Protein AF-A0A7S0K0D8-F1 (afdb_monomer_lite)

Structure (mmCIF, N/CA/C/O backbone):
data_AF-A0A7S0K0D8-F1
#
_entry.id   AF-A0A7S0K0D8-F1
#
loop_
_atom_site.group_PDB
_atom_site.id
_atom_site.type_symbol
_atom_site.label_atom_id
_atom_site.label_alt_id
_atom_site.labe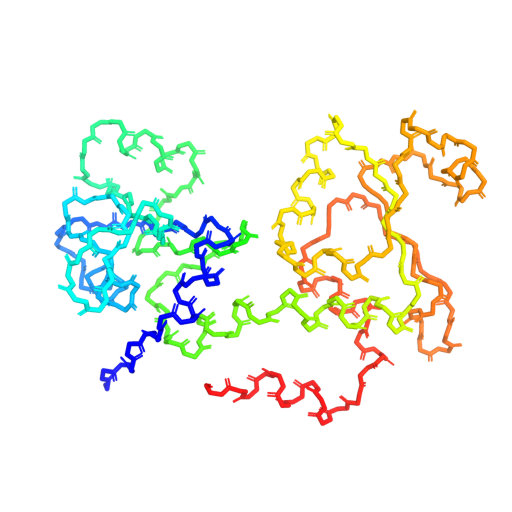l_comp_id
_atom_site.label_asym_id
_atom_site.label_entity_id
_atom_site.label_seq_id
_atom_site.pdbx_PDB_ins_code
_atom_site.Cartn_x
_atom_site.Cartn_y
_atom_site.Cartn_z
_atom_site.occupancy
_atom_site.B_iso_or_equiv
_atom_site.auth_seq_id
_atom_site.auth_comp_id
_atom_site.auth_asym_id
_atom_site.auth_atom_id
_atom_site.pdbx_PDB_model_num
ATOM 1 N N . MET A 1 1 ? 27.275 -9.196 -5.527 1.00 44.16 1 MET A N 1
ATOM 2 C CA . MET A 1 1 ? 26.614 -10.502 -5.320 1.00 44.16 1 MET A CA 1
ATOM 3 C C . MET A 1 1 ? 25.262 -10.407 -5.992 1.00 44.16 1 MET A C 1
ATOM 5 O O . MET A 1 1 ? 24.551 -9.458 -5.692 1.00 44.16 1 MET A O 1
ATOM 9 N N . ALA A 1 2 ? 24.956 -11.276 -6.956 1.00 51.22 2 ALA A N 1
ATOM 10 C CA . ALA A 1 2 ? 23.637 -11.272 -7.583 1.00 51.22 2 ALA A CA 1
ATOM 11 C C . ALA A 1 2 ? 22.610 -11.677 -6.517 1.00 51.22 2 ALA A C 1
ATOM 13 O O . ALA A 1 2 ? 22.754 -12.738 -5.913 1.00 51.22 2 ALA A O 1
ATOM 14 N N . SER A 1 3 ? 21.643 -10.807 -6.223 1.00 60.50 3 SER A N 1
ATOM 15 C CA . SER A 1 3 ? 20.528 -11.167 -5.352 1.00 60.50 3 SER A CA 1
ATOM 16 C C . SER A 1 3 ? 19.747 -12.297 -6.008 1.00 60.50 3 SER A C 1
ATOM 18 O O . SER A 1 3 ? 19.467 -12.231 -7.206 1.00 60.50 3 SER A O 1
ATOM 20 N N . GLU A 1 4 ? 19.407 -13.322 -5.233 1.00 79.56 4 GLU A N 1
ATOM 21 C CA . GLU A 1 4 ? 18.548 -14.408 -5.695 1.00 79.56 4 GLU A CA 1
ATOM 22 C C . GLU A 1 4 ? 17.246 -13.831 -6.282 1.00 79.56 4 GLU A C 1
ATOM 24 O O . GLU A 1 4 ? 16.667 -12.921 -5.679 1.00 79.56 4 GLU A O 1
ATOM 29 N N . PRO A 1 5 ? 16.802 -14.286 -7.465 1.00 82.81 5 PRO A N 1
ATOM 30 C CA . PRO A 1 5 ? 15.558 -13.808 -8.051 1.00 82.81 5 PRO A CA 1
ATOM 31 C C . PRO A 1 5 ? 14.364 -14.162 -7.158 1.00 82.81 5 PRO A C 1
ATOM 33 O O . PRO A 1 5 ? 14.394 -15.143 -6.413 1.00 82.81 5 PRO A O 1
ATOM 36 N N . LEU A 1 6 ? 13.287 -13.384 -7.268 1.00 90.50 6 LEU A N 1
ATOM 37 C CA . LEU A 1 6 ? 12.045 -13.699 -6.567 1.00 90.50 6 LEU A CA 1
ATOM 38 C C . LEU A 1 6 ? 11.450 -15.009 -7.094 1.00 90.50 6 LEU A C 1
ATOM 40 O O . LEU A 1 6 ? 11.552 -15.312 -8.289 1.00 90.50 6 LEU A O 1
ATOM 44 N N . ASN A 1 7 ? 10.833 -15.786 -6.209 1.00 90.69 7 ASN A N 1
ATOM 45 C CA . ASN A 1 7 ? 10.090 -16.989 -6.581 1.00 90.69 7 ASN A CA 1
ATOM 46 C C . ASN A 1 7 ? 8.671 -16.644 -7.076 1.00 90.69 7 ASN A C 1
ATOM 48 O O . ASN A 1 7 ? 8.201 -15.516 -6.935 1.00 90.69 7 ASN A O 1
ATOM 52 N N . ASP A 1 8 ? 7.971 -17.622 -7.655 1.00 89.06 8 ASP A N 1
ATOM 53 C CA . ASP A 1 8 ? 6.661 -17.385 -8.280 1.00 89.06 8 ASP A CA 1
ATOM 54 C C . ASP A 1 8 ? 5.610 -16.894 -7.276 1.00 89.06 8 ASP A C 1
ATOM 56 O O . ASP A 1 8 ? 4.846 -15.987 -7.583 1.00 89.06 8 ASP A O 1
ATOM 60 N N . LYS A 1 9 ? 5.635 -17.397 -6.035 1.00 90.25 9 LYS A N 1
ATOM 61 C CA . LYS A 1 9 ? 4.722 -16.951 -4.974 1.00 90.25 9 LYS A CA 1
ATOM 62 C C . LYS A 1 9 ? 4.961 -15.487 -4.590 1.00 90.25 9 LYS A C 1
ATOM 64 O O . LYS A 1 9 ? 4.019 -14.769 -4.269 1.00 90.25 9 LYS A O 1
ATOM 69 N N . GLU A 1 10 ? 6.214 -15.043 -4.587 1.00 92.69 10 GLU A N 1
ATOM 70 C CA . GLU A 1 10 ? 6.572 -13.644 -4.332 1.00 92.69 10 GLU A CA 1
ATOM 71 C C . GLU A 1 10 ? 6.127 -12.740 -5.487 1.00 92.69 10 GLU A C 1
ATOM 73 O O . GLU A 1 10 ? 5.592 -11.659 -5.241 1.00 92.69 10 GLU A O 1
ATOM 78 N N . LEU A 1 11 ? 6.277 -13.198 -6.733 1.00 91.44 11 LEU A N 1
ATOM 79 C CA . LEU A 1 11 ? 5.805 -12.485 -7.923 1.00 91.44 11 LEU A CA 1
ATOM 80 C C . LEU A 1 11 ? 4.276 -12.385 -7.968 1.00 91.44 11 LEU A C 1
ATOM 82 O O . LEU A 1 11 ? 3.759 -11.304 -8.234 1.00 91.44 11 LEU A O 1
ATOM 86 N N . ASP A 1 12 ? 3.560 -13.456 -7.625 1.00 89.44 12 ASP A N 1
ATOM 87 C CA . ASP A 1 12 ? 2.093 -13.471 -7.503 1.00 89.44 12 ASP A CA 1
ATOM 88 C C . ASP A 1 12 ? 1.596 -12.506 -6.432 1.00 89.44 12 ASP A C 1
ATOM 90 O O . ASP A 1 12 ? 0.532 -11.894 -6.530 1.00 89.44 12 ASP A O 1
ATOM 94 N N . ARG A 1 13 ? 2.394 -12.335 -5.385 1.00 90.94 13 ARG A N 1
ATOM 95 C CA . ARG A 1 13 ? 2.072 -11.409 -4.316 1.00 90.94 13 ARG A CA 1
ATOM 96 C C . ARG A 1 13 ? 2.312 -9.958 -4.729 1.00 90.94 13 ARG A C 1
ATOM 98 O O . ARG A 1 13 ? 1.495 -9.103 -4.407 1.00 90.94 13 ARG A O 1
ATOM 105 N N . LEU A 1 14 ? 3.384 -9.674 -5.468 1.00 91.88 14 LEU A N 1
ATOM 106 C CA . LEU A 1 14 ? 3.607 -8.356 -6.076 1.00 91.88 14 LEU A CA 1
ATOM 107 C C . LEU A 1 14 ? 2.508 -8.001 -7.089 1.00 91.88 14 LEU A C 1
ATOM 109 O O . LEU A 1 14 ? 1.991 -6.885 -7.079 1.00 91.88 14 LEU A O 1
ATOM 113 N N . ALA A 1 15 ? 2.115 -8.971 -7.911 1.00 88.31 15 ALA A N 1
ATOM 114 C CA . ALA A 1 15 ? 0.969 -8.903 -8.810 1.00 88.31 15 ALA A CA 1
ATOM 115 C C . ALA A 1 15 ? -0.315 -8.482 -8.075 1.00 88.31 15 ALA A C 1
ATOM 117 O O . ALA A 1 15 ? -0.940 -7.483 -8.425 1.00 88.31 15 ALA A O 1
ATOM 118 N N . ALA A 1 16 ? -0.644 -9.161 -6.971 1.00 88.00 16 ALA A N 1
ATOM 119 C CA . ALA A 1 16 ? -1.805 -8.829 -6.142 1.00 88.00 16 ALA A CA 1
ATOM 120 C C . ALA A 1 16 ? -1.752 -7.416 -5.525 1.00 88.00 16 ALA A C 1
ATOM 122 O O . ALA A 1 16 ? -2.790 -6.852 -5.177 1.00 88.00 16 ALA A O 1
ATOM 123 N N . PHE A 1 17 ? -0.559 -6.825 -5.393 1.00 88.88 17 PHE A N 1
ATOM 124 C CA . PHE A 1 17 ? -0.378 -5.440 -4.953 1.00 88.88 17 PHE A CA 1
ATOM 125 C C . PHE A 1 17 ? -0.367 -4.416 -6.095 1.00 88.88 17 PHE A C 1
ATOM 127 O O . PHE A 1 17 ? -0.190 -3.225 -5.823 1.00 88.88 17 PHE A O 1
ATOM 134 N N . GLY A 1 18 ? -0.533 -4.851 -7.348 1.00 87.50 18 GLY A N 1
ATOM 135 C CA . GLY A 1 18 ? -0.427 -3.992 -8.525 1.00 87.50 18 GLY A CA 1
ATOM 136 C C . GLY A 1 18 ? 0.957 -3.359 -8.638 1.00 87.50 18 GLY A C 1
ATOM 137 O O . GLY A 1 18 ? 1.065 -2.151 -8.846 1.00 87.50 18 GLY A O 1
ATOM 138 N N . THR A 1 19 ? 2.019 -4.136 -8.399 1.00 91.94 19 THR A N 1
ATOM 139 C CA . THR A 1 19 ? 3.388 -3.613 -8.410 1.00 91.94 19 THR A CA 1
ATOM 140 C C . THR A 1 19 ? 3.774 -3.049 -9.775 1.00 91.94 19 THR A C 1
ATOM 142 O O . THR A 1 19 ? 3.615 -3.710 -10.800 1.00 91.94 19 THR A O 1
ATOM 145 N N . ILE A 1 20 ? 4.365 -1.852 -9.770 1.00 93.94 20 ILE A N 1
ATOM 146 C CA . ILE A 1 20 ? 4.885 -1.184 -10.969 1.00 93.94 20 ILE A CA 1
ATOM 147 C C . ILE A 1 20 ? 6.360 -0.850 -10.755 1.00 93.94 20 ILE A C 1
ATOM 149 O O . ILE A 1 20 ? 6.720 -0.211 -9.769 1.00 93.94 20 ILE A O 1
ATOM 153 N N . LEU A 1 21 ? 7.216 -1.246 -11.687 1.00 96.00 21 LEU A N 1
ATOM 154 C CA . LEU A 1 21 ? 8.589 -0.785 -11.811 1.00 96.00 21 LEU A CA 1
ATOM 155 C C . LEU A 1 21 ? 8.641 0.346 -12.840 1.00 96.00 21 LEU A C 1
ATOM 157 O O . LEU A 1 21 ? 8.439 0.131 -14.031 1.00 96.00 21 LEU A O 1
ATOM 161 N N . PHE A 1 22 ? 8.980 1.542 -12.385 1.00 96.62 22 PHE A N 1
ATOM 162 C CA . PHE A 1 22 ? 9.385 2.647 -13.241 1.00 96.62 22 PHE A CA 1
ATOM 163 C C . PHE A 1 22 ? 10.895 2.575 -13.426 1.00 96.62 22 PHE A C 1
ATOM 165 O O . PHE A 1 22 ? 11.642 2.483 -12.452 1.00 96.62 22 PHE A O 1
ATOM 172 N N . GLY A 1 23 ? 11.376 2.612 -14.660 1.00 96.06 23 GLY A N 1
ATOM 173 C CA . GLY A 1 23 ? 12.809 2.523 -14.911 1.00 96.06 23 GLY A CA 1
ATOM 174 C C . GLY A 1 23 ? 13.191 2.991 -16.297 1.00 96.06 23 GLY A C 1
ATOM 175 O O . GLY A 1 23 ? 12.385 3.574 -17.012 1.00 96.06 23 GLY A O 1
ATOM 176 N N . ARG A 1 24 ? 14.435 2.725 -16.683 1.00 94.88 24 ARG A N 1
ATOM 177 C CA . ARG A 1 24 ? 14.926 2.990 -18.035 1.00 94.88 24 ARG A CA 1
ATOM 178 C C . ARG A 1 24 ? 15.047 1.708 -18.841 1.00 94.88 24 ARG A C 1
ATOM 180 O O . ARG A 1 24 ? 15.452 0.663 -18.319 1.00 94.88 24 ARG A O 1
ATOM 187 N N . LYS A 1 25 ? 14.735 1.793 -20.132 1.00 92.25 25 LYS A N 1
ATOM 188 C CA . LYS A 1 25 ? 14.913 0.709 -21.098 1.00 92.25 25 LYS A CA 1
ATOM 189 C C . LYS A 1 25 ? 16.396 0.410 -21.304 1.00 92.25 25 LYS A C 1
ATOM 191 O O . LYS A 1 25 ? 16.784 -0.758 -21.344 1.00 92.25 25 LYS A O 1
ATOM 196 N N . SER A 1 26 ? 17.232 1.451 -21.365 1.00 89.56 26 SER A N 1
ATOM 197 C CA . SER A 1 26 ? 18.678 1.334 -21.590 1.0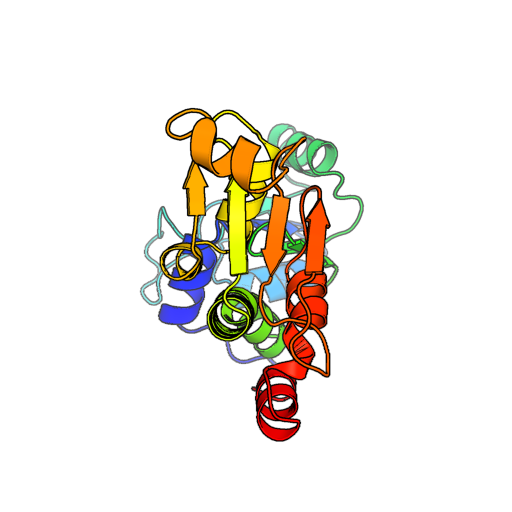0 89.56 26 SER A CA 1
ATOM 198 C C . SER A 1 26 ? 19.490 2.351 -20.778 1.00 89.56 26 SER A C 1
ATOM 200 O O . SER A 1 26 ? 18.956 3.337 -20.274 1.00 89.56 26 SER A O 1
ATOM 202 N N . GLY A 1 27 ? 20.796 2.106 -20.623 1.00 91.62 27 GLY A N 1
ATOM 203 C CA . GLY A 1 27 ? 21.713 3.052 -19.971 1.00 91.62 27 GLY A CA 1
ATOM 204 C C . GLY A 1 27 ? 21.541 3.193 -18.452 1.00 91.62 27 GLY A C 1
ATOM 205 O O . GLY A 1 27 ? 21.987 4.188 -17.887 1.00 91.62 27 GLY A O 1
ATOM 206 N N . CYS A 1 28 ? 20.885 2.229 -17.794 1.00 93.44 28 CYS A N 1
ATOM 207 C CA . CYS A 1 28 ? 20.741 2.163 -16.339 1.00 93.44 28 CYS A CA 1
ATOM 208 C C . CYS A 1 28 ? 20.789 0.702 -15.867 1.00 93.44 28 CYS A C 1
ATOM 210 O O . CYS A 1 28 ? 19.793 -0.024 -15.945 1.00 93.44 28 CYS A O 1
ATOM 212 N N . ASP A 1 29 ? 21.947 0.279 -15.360 1.00 94.38 29 ASP A N 1
ATOM 213 C CA . ASP A 1 29 ? 22.175 -1.095 -14.893 1.00 94.38 29 ASP A CA 1
ATOM 214 C C . ASP A 1 29 ? 21.273 -1.465 -13.708 1.00 94.38 29 ASP A C 1
ATOM 216 O O . ASP A 1 29 ? 20.827 -2.606 -13.585 1.00 94.38 29 ASP A O 1
ATOM 220 N N . GLU A 1 30 ? 20.928 -0.489 -12.868 1.00 94.81 30 GLU A N 1
ATOM 221 C CA . GLU A 1 30 ? 19.985 -0.670 -11.763 1.00 94.81 30 GLU A CA 1
ATOM 222 C C . GLU A 1 30 ? 18.576 -1.003 -12.263 1.00 94.81 30 GLU A C 1
ATOM 224 O O . GLU A 1 30 ? 17.942 -1.928 -11.754 1.00 94.81 30 GLU A O 1
ATOM 229 N N . SER A 1 31 ? 18.101 -0.317 -13.309 1.00 94.25 31 SER A N 1
ATOM 230 C CA . SER A 1 31 ? 16.817 -0.643 -13.943 1.00 94.25 31 SER A CA 1
ATOM 231 C C . SER A 1 31 ? 16.848 -2.048 -14.543 1.00 94.25 31 SER A C 1
ATOM 233 O O . SER A 1 31 ? 15.906 -2.811 -14.356 1.00 94.25 31 SER A O 1
ATOM 235 N N . ALA A 1 32 ? 17.939 -2.426 -15.218 1.00 93.12 32 ALA A N 1
ATOM 236 C CA . ALA A 1 32 ? 18.098 -3.776 -15.760 1.00 93.12 32 ALA A CA 1
ATOM 237 C C . ALA A 1 32 ? 18.112 -4.850 -14.656 1.00 93.12 32 ALA A C 1
ATOM 239 O O . ALA A 1 32 ? 17.457 -5.883 -14.795 1.00 93.12 32 ALA A O 1
ATOM 240 N N . THR A 1 33 ? 18.791 -4.576 -13.540 1.00 93.31 33 THR A N 1
ATOM 241 C CA . THR A 1 33 ? 18.847 -5.456 -12.363 1.00 93.31 33 THR A CA 1
ATOM 242 C C . THR A 1 33 ? 17.460 -5.661 -11.762 1.00 93.31 33 THR A C 1
ATOM 244 O O . THR A 1 33 ? 17.041 -6.798 -11.541 1.00 93.31 33 THR A O 1
ATOM 247 N N . MET A 1 34 ? 16.710 -4.575 -11.561 1.00 94.31 34 MET A N 1
ATOM 248 C CA . MET A 1 34 ? 15.339 -4.645 -11.057 1.00 94.31 34 MET A CA 1
ATOM 249 C C . MET A 1 34 ? 14.421 -5.407 -12.008 1.00 94.31 34 MET A C 1
ATOM 251 O O . MET A 1 34 ? 13.644 -6.249 -11.559 1.00 94.31 34 MET A O 1
ATOM 255 N N . ARG A 1 35 ? 14.542 -5.171 -13.321 1.00 92.62 35 ARG A N 1
ATOM 256 C CA . ARG A 1 35 ? 13.755 -5.899 -14.321 1.00 92.62 35 ARG A CA 1
ATOM 257 C C . ARG A 1 35 ? 14.006 -7.402 -14.261 1.00 92.62 35 ARG A C 1
ATOM 259 O O . ARG A 1 35 ? 13.054 -8.176 -14.245 1.00 92.62 35 ARG A O 1
ATOM 266 N N . ALA A 1 36 ? 15.271 -7.808 -14.160 1.00 92.12 36 ALA A N 1
ATOM 267 C CA . ALA A 1 36 ? 15.642 -9.212 -14.025 1.00 92.12 36 ALA A CA 1
ATOM 268 C C . ALA A 1 36 ? 15.090 -9.835 -12.730 1.00 92.12 36 ALA A C 1
ATOM 270 O O . ALA A 1 36 ? 14.515 -10.920 -12.773 1.00 92.12 36 ALA A O 1
ATOM 271 N N . MET A 1 37 ? 15.201 -9.137 -11.592 1.00 92.44 37 MET A N 1
ATOM 272 C CA . MET A 1 37 ? 14.701 -9.626 -10.301 1.00 92.44 37 MET 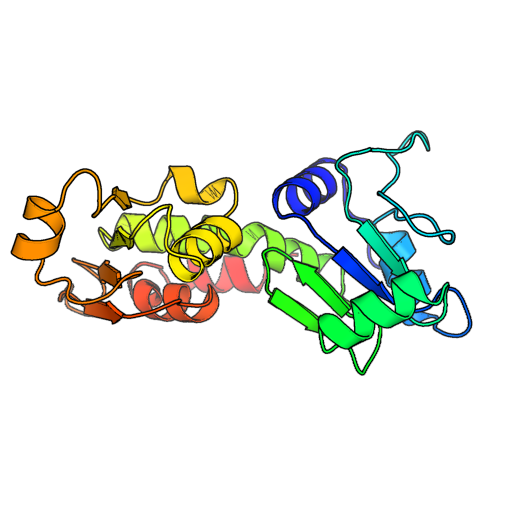A CA 1
ATOM 273 C C . MET A 1 37 ? 13.175 -9.803 -10.285 1.00 92.44 37 MET A C 1
ATOM 275 O O . MET A 1 37 ? 12.681 -10.791 -9.742 1.00 92.44 37 MET A O 1
ATOM 279 N N . LEU A 1 38 ? 12.439 -8.866 -10.891 1.00 91.56 38 LEU A N 1
ATOM 280 C CA . LEU A 1 38 ? 10.973 -8.889 -10.990 1.00 91.56 38 LEU A CA 1
ATOM 281 C C . LEU A 1 38 ? 10.457 -9.691 -12.197 1.00 91.56 38 LEU A C 1
ATOM 283 O O . LEU A 1 38 ? 9.248 -9.780 -12.402 1.00 91.56 38 LEU A O 1
ATOM 287 N N . ARG A 1 39 ? 11.367 -10.262 -12.997 1.00 91.38 39 ARG A N 1
ATOM 288 C CA . ARG A 1 39 ? 11.082 -10.997 -14.239 1.00 91.38 39 ARG A CA 1
ATOM 289 C C . ARG A 1 39 ? 10.204 -10.218 -15.220 1.00 91.38 39 ARG A C 1
ATOM 291 O O . ARG A 1 39 ? 9.340 -10.794 -15.875 1.00 91.38 39 ARG A O 1
ATOM 298 N N . VAL A 1 40 ? 10.419 -8.910 -15.328 1.00 88.12 40 VAL A N 1
ATOM 299 C CA . VAL A 1 40 ? 9.698 -8.053 -16.280 1.00 88.12 40 VAL A CA 1
ATOM 300 C C . VAL A 1 40 ? 10.510 -7.854 -17.568 1.00 88.12 40 VAL A C 1
ATOM 302 O O . VAL A 1 40 ? 11.731 -7.658 -17.507 1.00 88.12 40 VAL A O 1
ATOM 305 N N . PRO A 1 41 ? 9.869 -7.918 -18.747 1.00 80.56 41 PRO A N 1
ATOM 306 C CA . PRO A 1 41 ? 10.550 -7.796 -20.031 1.00 80.56 41 PRO A CA 1
ATOM 307 C C . PRO A 1 41 ? 11.143 -6.395 -20.254 1.00 80.56 41 PRO A C 1
ATOM 309 O O . PRO A 1 41 ? 10.700 -5.396 -19.689 1.00 80.56 41 PRO A O 1
ATOM 312 N N . SER A 1 42 ? 12.173 -6.308 -21.104 1.00 72.25 42 SER A N 1
ATOM 313 C CA . SER A 1 42 ? 12.833 -5.037 -21.454 1.00 72.25 42 SER A CA 1
ATOM 314 C C . SER A 1 42 ? 11.977 -4.105 -22.300 1.00 72.25 42 SER A C 1
ATOM 316 O O . SER A 1 42 ? 12.200 -2.898 -22.285 1.00 72.25 42 SER A O 1
ATOM 318 N N . GLU A 1 43 ? 11.031 -4.662 -23.049 1.00 70.31 43 GLU A N 1
ATOM 319 C CA . GLU A 1 43 ? 10.196 -3.923 -23.996 1.00 70.31 43 GLU A CA 1
ATOM 320 C C . GLU A 1 43 ? 8.981 -3.249 -23.341 1.00 70.31 43 GLU A C 1
ATOM 322 O O . GLU A 1 43 ? 8.188 -2.640 -24.050 1.00 70.31 43 GLU A O 1
ATOM 327 N N . GLY A 1 44 ? 8.848 -3.320 -22.011 1.00 67.44 44 GLY A N 1
ATOM 328 C CA . GLY A 1 44 ? 7.634 -2.897 -21.308 1.00 67.44 44 GLY A CA 1
ATOM 329 C C . GLY A 1 44 ? 6.624 -4.036 -21.178 1.00 67.44 44 GLY A C 1
ATOM 330 O O . GLY A 1 44 ? 6.723 -5.059 -21.857 1.00 67.44 44 GLY A O 1
ATOM 331 N N . GLY A 1 45 ? 5.659 -3.863 -20.276 1.00 68.94 45 GLY A N 1
ATOM 332 C CA . GLY A 1 45 ? 4.585 -4.833 -20.045 1.00 68.94 45 GLY A CA 1
ATOM 333 C C . GLY A 1 45 ? 4.732 -5.646 -18.760 1.00 68.94 45 GLY A C 1
ATOM 334 O O . GLY A 1 45 ? 5.546 -5.333 -17.886 1.00 68.94 45 GLY A O 1
ATOM 335 N N . ALA A 1 46 ? 3.872 -6.653 -18.632 1.00 72.94 46 ALA A N 1
ATOM 336 C CA . ALA A 1 46 ? 3.737 -7.471 -17.434 1.00 72.94 46 ALA A CA 1
ATOM 337 C C . ALA A 1 46 ? 4.831 -8.550 -17.333 1.00 72.94 46 ALA A C 1
ATOM 339 O O . ALA A 1 46 ? 5.490 -8.889 -18.321 1.00 72.94 46 ALA A O 1
ATOM 340 N N . SER A 1 47 ? 5.052 -9.071 -16.124 1.00 71.69 47 SER A N 1
ATOM 341 C CA . SER A 1 47 ? 6.110 -10.052 -15.865 1.00 71.69 47 SER A CA 1
ATOM 342 C C . SER A 1 47 ? 5.918 -11.373 -16.612 1.00 71.69 47 SER A C 1
ATOM 344 O O . SER A 1 47 ? 4.824 -11.719 -17.050 1.00 71.69 47 SER A O 1
ATOM 346 N N . ALA A 1 48 ? 6.998 -12.139 -16.747 1.00 67.75 48 ALA A N 1
ATOM 347 C CA . ALA A 1 48 ? 6.974 -13.484 -17.302 1.00 67.75 48 ALA A CA 1
ATOM 348 C C . ALA A 1 48 ? 6.993 -14.552 -16.196 1.00 67.75 48 ALA A C 1
ATOM 350 O O . ALA A 1 48 ? 7.614 -14.388 -15.139 1.00 67.75 48 ALA A O 1
ATOM 351 N N . ALA A 1 49 ? 6.323 -15.675 -16.448 1.00 66.56 49 ALA A N 1
ATOM 352 C CA . ALA A 1 49 ? 6.410 -16.876 -15.632 1.00 66.56 49 ALA A CA 1
ATOM 353 C C . ALA A 1 49 ? 7.788 -17.546 -15.785 1.00 66.56 49 ALA A C 1
ATOM 355 O O . ALA A 1 49 ? 8.583 -17.193 -16.658 1.00 66.56 49 ALA A O 1
ATOM 356 N N . ALA A 1 50 ? 8.083 -18.529 -14.928 1.00 65.94 50 ALA A N 1
ATOM 357 C CA . ALA A 1 50 ? 9.357 -19.253 -14.954 1.00 65.94 50 ALA A CA 1
ATOM 358 C C . ALA A 1 50 ? 9.636 -19.964 -16.296 1.00 65.94 50 ALA A C 1
ATOM 360 O O . ALA A 1 50 ? 10.794 -20.171 -16.650 1.00 65.94 50 ALA A O 1
ATOM 361 N N . ASP A 1 51 ? 8.589 -20.309 -17.048 1.00 68.94 51 ASP A N 1
ATOM 362 C CA . ASP A 1 51 ? 8.663 -20.935 -18.373 1.00 68.94 51 ASP A CA 1
ATOM 363 C C . ASP A 1 51 ? 8.768 -19.926 -19.538 1.00 68.94 51 ASP A C 1
ATOM 365 O O . ASP A 1 51 ? 8.825 -20.329 -20.699 1.00 68.94 51 ASP A O 1
ATOM 369 N N . GLY A 1 52 ? 8.814 -18.620 -19.244 1.00 64.88 52 GLY A N 1
ATOM 370 C CA . GLY A 1 52 ? 8.925 -17.548 -20.233 1.00 64.88 52 GLY A CA 1
ATOM 371 C C . GLY A 1 52 ? 7.592 -17.089 -20.835 1.00 64.88 52 GLY A C 1
ATOM 372 O O . GLY A 1 52 ? 7.595 -16.197 -21.684 1.00 64.88 52 GLY A O 1
ATOM 373 N N . THR A 1 53 ? 6.455 -17.648 -20.405 1.00 68.69 53 THR A N 1
ATOM 374 C CA . THR A 1 53 ? 5.124 -17.165 -20.808 1.00 68.69 53 THR A CA 1
ATOM 375 C C . THR A 1 53 ? 4.804 -15.818 -20.149 1.00 68.69 53 THR A C 1
ATOM 377 O O . THR A 1 53 ? 5.171 -15.578 -18.999 1.00 68.69 53 THR A O 1
ATOM 380 N N . ALA A 1 54 ? 4.138 -14.908 -20.868 1.00 64.75 54 ALA A N 1
ATOM 381 C CA . ALA A 1 54 ? 3.693 -13.638 -20.291 1.00 64.75 54 ALA A CA 1
ATOM 382 C C . ALA A 1 54 ? 2.612 -13.891 -19.224 1.00 64.75 54 ALA A C 1
ATOM 384 O O . ALA A 1 54 ? 1.668 -14.642 -19.465 1.00 64.75 54 ALA A O 1
ATOM 385 N N . ARG A 1 55 ? 2.737 -13.256 -18.054 1.00 69.25 55 ARG A N 1
ATOM 386 C CA . ARG A 1 55 ? 1.696 -13.211 -17.021 1.00 69.25 55 ARG A CA 1
ATOM 387 C C . ARG A 1 55 ? 0.944 -11.906 -17.193 1.00 69.25 55 ARG A C 1
ATOM 389 O O . ARG A 1 55 ? 1.536 -10.857 -16.987 1.00 69.25 55 ARG A O 1
ATOM 396 N N . GLU A 1 56 ? -0.341 -11.951 -17.523 1.00 66.75 56 GLU A N 1
ATOM 397 C CA . GLU A 1 56 ? -1.145 -10.721 -17.623 1.00 66.75 56 GLU A CA 1
ATOM 398 C C . GLU A 1 56 ? -1.259 -9.987 -16.275 1.00 66.75 56 GLU A C 1
ATOM 400 O O . GLU A 1 56 ? -1.365 -8.764 -16.247 1.00 66.75 56 GLU A O 1
ATOM 405 N N . ASP A 1 57 ? -1.120 -10.721 -15.167 1.00 71.50 57 ASP A N 1
ATOM 406 C CA . ASP A 1 57 ? -1.284 -10.192 -13.812 1.00 71.50 57 ASP A CA 1
ATOM 407 C C . ASP A 1 57 ? 0.041 -9.836 -13.115 1.00 71.50 57 ASP A C 1
ATOM 409 O O . ASP A 1 57 ? 0.030 -9.443 -11.958 1.00 71.50 57 ASP A O 1
ATOM 413 N N . GLY A 1 58 ? 1.197 -9.991 -13.768 1.00 79.06 58 GLY A N 1
ATOM 414 C CA . GLY A 1 58 ? 2.517 -9.793 -13.153 1.00 79.06 58 GLY A CA 1
ATOM 415 C C . GLY A 1 58 ? 2.862 -8.342 -12.770 1.00 79.06 58 GLY A C 1
ATOM 416 O O . GLY A 1 58 ? 2.179 -7.413 -13.199 1.00 79.06 58 GLY A O 1
ATOM 417 N N . PRO A 1 59 ? 3.967 -8.098 -12.026 1.00 86.88 59 PRO A N 1
ATOM 418 C CA . PRO A 1 59 ? 4.544 -6.758 -11.924 1.00 86.88 59 PRO A CA 1
ATOM 419 C C . PRO A 1 59 ? 4.689 -6.105 -13.302 1.00 86.88 59 PRO A C 1
ATOM 421 O O . PRO A 1 59 ? 5.117 -6.760 -14.251 1.00 86.88 59 PRO A O 1
ATOM 424 N N . PHE A 1 60 ? 4.358 -4.822 -13.409 1.00 90.81 60 PHE A N 1
ATOM 425 C CA . PHE A 1 60 ? 4.441 -4.074 -14.664 1.00 90.81 60 PHE A CA 1
ATOM 426 C C . PHE A 1 60 ? 5.728 -3.264 -14.752 1.00 90.81 60 PHE A C 1
ATOM 428 O O . PHE A 1 60 ? 6.198 -2.737 -13.748 1.00 90.81 60 PHE A O 1
ATOM 435 N N . PHE A 1 61 ? 6.276 -3.112 -15.956 1.00 93.62 61 PHE A N 1
ATOM 436 C CA . PHE A 1 61 ? 7.381 -2.194 -16.231 1.00 93.62 61 PHE A CA 1
ATOM 437 C C . PHE A 1 61 ? 6.928 -1.015 -17.098 1.00 93.62 61 PHE A C 1
ATOM 439 O O . PHE A 1 61 ? 6.303 -1.222 -18.137 1.00 93.62 61 PHE A O 1
ATOM 446 N N . ILE A 1 62 ? 7.286 0.203 -16.679 1.00 94.38 62 ILE A N 1
ATOM 447 C CA . ILE A 1 62 ? 7.096 1.448 -17.434 1.00 94.38 62 ILE A CA 1
ATOM 448 C C . ILE A 1 62 ? 8.470 2.061 -17.713 1.00 94.38 62 ILE A C 1
ATOM 450 O O . ILE A 1 62 ? 9.203 2.416 -16.780 1.00 94.38 62 ILE A O 1
ATOM 454 N N . ALA A 1 63 ? 8.817 2.197 -18.996 1.00 95.19 63 ALA A N 1
ATOM 455 C CA . ALA A 1 63 ? 10.078 2.794 -19.413 1.00 95.19 63 ALA A CA 1
ATOM 456 C C . ALA A 1 63 ? 9.969 4.327 -19.454 1.00 95.19 63 ALA A C 1
ATOM 458 O O . ALA A 1 63 ? 9.442 4.909 -20.398 1.00 95.19 63 ALA A O 1
ATOM 459 N N . CYS A 1 64 ? 10.531 5.015 -18.462 1.00 95.25 64 CYS A N 1
ATOM 460 C CA . CYS A 1 64 ? 10.524 6.479 -18.387 1.00 95.25 64 CYS A CA 1
ATOM 461 C C . CYS A 1 64 ? 11.409 7.171 -19.440 1.00 95.25 64 CYS A C 1
ATOM 463 O O . CYS A 1 64 ? 11.400 8.394 -19.530 1.00 95.25 64 CYS A O 1
ATOM 465 N N . ASP A 1 65 ? 12.168 6.411 -20.230 1.00 94.25 65 ASP A N 1
ATOM 466 C CA . ASP A 1 65 ? 12.862 6.853 -21.447 1.00 94.25 65 ASP A CA 1
ATOM 467 C C . ASP A 1 65 ? 12.320 6.163 -22.717 1.00 94.25 65 ASP A C 1
ATOM 469 O O . ASP A 1 65 ? 12.992 6.136 -23.748 1.00 94.25 65 ASP A O 1
ATOM 473 N N . GLY A 1 66 ? 11.119 5.583 -22.623 1.00 91.69 66 GLY A N 1
ATOM 474 C CA . GLY A 1 66 ? 10.403 4.916 -23.704 1.00 91.69 66 GLY A CA 1
ATOM 475 C C . GLY A 1 66 ? 9.546 5.874 -24.532 1.00 91.69 66 GLY A C 1
ATOM 476 O O . GLY A 1 66 ? 9.973 6.971 -24.895 1.00 91.69 66 GLY A O 1
ATOM 477 N N . SER A 1 67 ? 8.331 5.444 -24.859 1.00 93.25 67 SER A N 1
ATOM 478 C CA . SER A 1 67 ? 7.358 6.220 -25.639 1.00 93.25 67 SER A CA 1
ATOM 479 C C . SER A 1 67 ? 6.905 7.508 -24.933 1.00 93.25 67 SER A C 1
ATOM 481 O O . SER A 1 67 ? 7.047 7.656 -23.719 1.00 93.25 67 SER A O 1
ATOM 483 N N . GLU A 1 68 ? 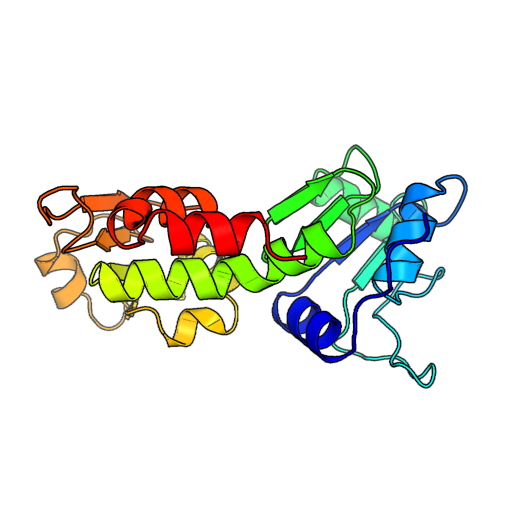6.312 8.450 -25.678 1.00 95.00 68 GLU A N 1
ATOM 484 C CA . GLU A 1 68 ? 5.735 9.675 -25.093 1.00 95.00 68 GLU A CA 1
ATOM 485 C C . GLU A 1 68 ? 4.649 9.369 -24.048 1.00 95.00 68 GLU A C 1
ATOM 487 O O . GLU A 1 68 ? 4.520 10.085 -23.053 1.00 95.00 68 GLU A O 1
ATOM 492 N N . GLU A 1 69 ? 3.893 8.287 -24.247 1.00 93.69 69 GLU A N 1
ATOM 493 C CA . GLU A 1 69 ? 2.878 7.822 -23.304 1.00 93.69 69 GLU A CA 1
ATOM 494 C C . GLU A 1 69 ? 3.514 7.367 -21.985 1.00 93.69 69 GLU A C 1
ATOM 496 O O . GLU A 1 69 ? 3.146 7.871 -20.924 1.00 93.69 69 GLU A O 1
ATOM 501 N N . GLU A 1 70 ? 4.526 6.499 -22.035 1.00 93.38 70 GLU A N 1
ATOM 502 C CA . GLU A 1 70 ? 5.238 6.037 -20.836 1.00 93.38 70 GLU A CA 1
ATOM 503 C C . GLU A 1 70 ? 5.925 7.193 -20.094 1.00 93.38 70 GLU A C 1
ATOM 505 O O . GLU A 1 70 ? 5.824 7.298 -18.869 1.00 93.38 70 GLU A O 1
ATOM 510 N N . GLN A 1 71 ? 6.557 8.114 -20.828 1.00 94.50 71 GLN A N 1
ATOM 511 C CA . GLN A 1 71 ? 7.151 9.327 -20.259 1.00 94.50 71 GLN A CA 1
ATOM 512 C C . GLN A 1 71 ? 6.099 10.194 -19.549 1.00 94.50 71 GLN A C 1
ATOM 514 O O . GLN A 1 71 ? 6.342 10.708 -18.451 1.00 94.50 71 GLN A O 1
ATOM 519 N N . SER A 1 72 ? 4.911 10.339 -20.147 1.00 95.38 72 SER A N 1
ATOM 520 C CA . SER A 1 72 ? 3.783 11.057 -19.547 1.00 95.38 72 SER A CA 1
ATOM 521 C C . SER A 1 72 ? 3.317 10.387 -18.255 1.00 95.38 72 SER A C 1
ATOM 523 O O . SER A 1 72 ? 3.122 11.079 -17.253 1.00 95.38 72 SER A O 1
ATOM 525 N N . VAL A 1 73 ? 3.218 9.053 -18.230 1.00 94.56 73 VAL A N 1
ATOM 526 C CA . VAL A 1 73 ? 2.852 8.302 -17.020 1.00 94.56 73 VAL A CA 1
ATOM 527 C C . VAL A 1 73 ? 3.891 8.497 -15.913 1.00 94.56 73 VAL A C 1
ATOM 529 O O . VAL A 1 73 ? 3.511 8.828 -14.789 1.00 94.56 73 VAL A O 1
ATOM 532 N N . CYS A 1 74 ? 5.192 8.395 -16.211 1.00 95.00 74 CYS A N 1
ATOM 533 C CA . CYS A 1 74 ? 6.247 8.656 -15.224 1.00 95.00 74 CYS A CA 1
ATOM 534 C C . CYS A 1 74 ? 6.156 10.078 -14.648 1.00 95.00 74 CYS A C 1
ATOM 536 O O . CYS A 1 74 ? 6.224 10.266 -13.431 1.00 95.00 74 CYS A O 1
ATOM 538 N N . LYS A 1 75 ? 5.929 11.084 -15.503 1.00 95.94 75 LYS A N 1
ATOM 539 C CA . LYS A 1 75 ? 5.770 12.483 -15.081 1.00 95.94 75 LYS A CA 1
ATOM 540 C C . LYS A 1 75 ? 4.536 12.685 -14.200 1.00 95.94 75 LYS A C 1
ATOM 542 O O . LYS A 1 75 ? 4.624 13.373 -13.186 1.00 95.94 75 LYS A O 1
ATOM 547 N N . GLN A 1 76 ? 3.397 12.096 -14.566 1.00 94.06 76 GLN A N 1
ATOM 548 C CA . GLN A 1 76 ? 2.160 12.170 -13.779 1.00 94.06 76 GLN A CA 1
ATOM 549 C C . GLN A 1 76 ? 2.298 11.471 -12.424 1.00 94.06 76 GLN A C 1
ATOM 551 O O . GLN A 1 76 ? 1.773 11.958 -11.425 1.00 94.06 76 GLN A O 1
ATOM 556 N N . ALA A 1 77 ? 3.050 10.371 -12.376 1.00 91.38 77 ALA A N 1
ATOM 557 C CA . ALA A 1 77 ? 3.396 9.672 -11.145 1.00 91.38 77 ALA A CA 1
ATOM 558 C C . ALA A 1 77 ? 4.454 10.411 -10.297 1.00 91.38 77 ALA A C 1
ATOM 560 O O . ALA A 1 77 ? 4.746 9.982 -9.182 1.00 91.38 77 ALA A O 1
ATOM 561 N N . GLY A 1 78 ? 5.019 11.522 -10.789 1.00 94.88 78 GLY A N 1
ATOM 562 C CA . GLY A 1 78 ? 6.043 12.300 -10.086 1.00 94.88 78 GLY A CA 1
ATOM 563 C C . GLY A 1 78 ? 7.407 11.610 -10.026 1.00 94.88 78 GLY A C 1
ATOM 564 O O . GLY A 1 78 ? 8.210 11.920 -9.149 1.00 94.88 78 GLY A O 1
ATOM 565 N N . ILE A 1 79 ? 7.674 10.668 -10.932 1.00 95.75 79 ILE A N 1
ATOM 566 C CA . ILE A 1 79 ? 8.938 9.936 -10.997 1.00 95.75 79 ILE A CA 1
ATOM 567 C C . ILE A 1 79 ? 9.989 10.824 -11.663 1.00 95.75 79 ILE A C 1
ATOM 569 O O . ILE A 1 79 ? 9.969 11.037 -12.875 1.00 95.75 79 ILE A O 1
ATOM 573 N N . THR A 1 80 ? 10.903 11.360 -10.857 1.00 93.88 80 THR A N 1
ATOM 574 C CA . THR A 1 80 ? 12.021 12.202 -11.319 1.00 93.88 80 THR A CA 1
ATOM 575 C C . THR A 1 80 ? 13.344 11.448 -11.399 1.00 93.88 80 THR A C 1
ATOM 577 O O . THR A 1 80 ? 14.269 11.899 -12.067 1.00 93.88 80 THR A O 1
ATOM 580 N N . GLU A 1 81 ? 13.434 10.302 -10.728 1.00 94.88 81 GLU A N 1
ATOM 581 C CA . GLU A 1 81 ? 14.613 9.442 -10.665 1.00 94.88 81 GLU A CA 1
ATOM 582 C C . GLU A 1 81 ? 14.192 7.992 -10.915 1.00 94.88 81 GLU A C 1
ATOM 584 O O . GLU A 1 81 ? 13.042 7.622 -10.684 1.00 94.88 81 GLU A O 1
ATOM 589 N N . THR A 1 82 ? 15.104 7.169 -11.428 1.00 95.31 82 THR A N 1
ATOM 590 C CA . THR A 1 82 ? 14.833 5.765 -11.763 1.00 95.31 82 THR A CA 1
ATOM 591 C C . THR A 1 82 ? 16.019 4.874 -11.381 1.00 95.31 82 THR A C 1
ATOM 593 O O . THR A 1 82 ? 17.153 5.349 -11.437 1.00 95.31 82 THR A O 1
ATOM 596 N N . PRO A 1 83 ? 15.786 3.589 -11.051 1.00 96.75 83 PRO A N 1
ATOM 597 C CA . PRO A 1 83 ? 14.477 2.933 -10.992 1.00 96.75 83 PRO A CA 1
ATOM 598 C C . PRO A 1 83 ? 13.668 3.304 -9.738 1.00 96.75 83 PRO A C 1
ATOM 600 O O . PRO A 1 83 ? 14.229 3.644 -8.702 1.00 96.75 83 PRO A O 1
ATOM 603 N N . VAL A 1 84 ? 12.341 3.203 -9.825 1.00 97.12 84 VAL A N 1
ATOM 604 C CA . VAL A 1 84 ? 11.422 3.257 -8.680 1.00 97.12 84 VAL A CA 1
ATOM 605 C C . VAL A 1 84 ? 10.500 2.052 -8.750 1.00 97.12 84 VAL A C 1
ATOM 607 O O . VAL A 1 84 ? 9.771 1.879 -9.721 1.00 97.12 84 VAL A O 1
ATOM 610 N N . THR A 1 85 ? 10.499 1.226 -7.709 1.00 95.44 85 THR A N 1
ATOM 611 C CA . THR A 1 85 ? 9.518 0.140 -7.575 1.00 95.44 85 THR A CA 1
ATOM 612 C C . THR A 1 85 ? 8.385 0.619 -6.693 1.00 95.44 85 THR A C 1
ATOM 614 O O . THR A 1 85 ? 8.631 1.061 -5.579 1.00 95.44 85 THR A O 1
ATOM 617 N N . VAL A 1 86 ? 7.147 0.535 -7.158 1.00 92.31 86 VAL A N 1
ATOM 618 C CA . VAL A 1 86 ? 5.961 0.824 -6.357 1.00 92.31 86 VAL A CA 1
ATOM 619 C C . VAL A 1 86 ? 5.344 -0.495 -5.921 1.00 92.31 86 VAL A C 1
ATOM 621 O O . VAL A 1 86 ? 4.854 -1.253 -6.752 1.00 92.31 86 VAL A O 1
ATOM 624 N N . VAL A 1 87 ? 5.353 -0.773 -4.618 1.00 90.38 87 VAL A N 1
ATOM 625 C CA . VAL A 1 87 ? 4.705 -1.950 -4.020 1.00 90.38 87 VAL A CA 1
ATOM 626 C C . VAL A 1 87 ? 3.597 -1.460 -3.105 1.00 90.38 87 VAL A C 1
ATOM 628 O O . VAL A 1 87 ? 3.853 -0.655 -2.211 1.00 90.38 87 VAL A O 1
ATOM 631 N N . ALA A 1 88 ? 2.362 -1.906 -3.351 1.00 83.81 88 ALA A N 1
ATOM 632 C CA . ALA A 1 88 ? 1.198 -1.526 -2.551 1.00 83.81 88 ALA A CA 1
ATOM 633 C C . ALA A 1 88 ? 1.072 0.006 -2.370 1.00 83.81 88 ALA A C 1
ATOM 635 O O . ALA A 1 88 ? 0.800 0.508 -1.282 1.00 83.81 88 ALA A O 1
ATOM 636 N N . GLY A 1 89 ? 1.338 0.773 -3.436 1.00 81.44 89 GLY A N 1
ATOM 637 C CA . GLY A 1 89 ? 1.277 2.241 -3.432 1.00 81.44 89 GLY A CA 1
ATOM 638 C C . GLY A 1 89 ? 2.425 2.965 -2.711 1.00 81.44 89 GLY A C 1
ATOM 639 O O . GLY A 1 89 ? 2.351 4.187 -2.557 1.00 81.44 89 GLY A O 1
ATOM 640 N N . VAL A 1 90 ? 3.468 2.249 -2.274 1.00 84.19 90 VAL A N 1
ATOM 641 C CA . VAL A 1 90 ? 4.694 2.810 -1.683 1.00 84.19 90 VAL A CA 1
ATOM 642 C C . VAL A 1 90 ? 5.831 2.727 -2.697 1.00 84.19 90 VAL A C 1
ATOM 644 O O . VAL A 1 90 ? 6.113 1.649 -3.210 1.00 84.19 90 VAL A O 1
ATOM 647 N N . GLY A 1 91 ? 6.470 3.862 -2.989 1.00 90.75 91 GLY A N 1
ATOM 648 C CA . GLY A 1 91 ? 7.615 3.943 -3.898 1.00 90.75 91 GLY A CA 1
ATOM 649 C C . GLY A 1 91 ? 8.947 3.680 -3.192 1.00 90.75 91 GLY A C 1
ATOM 650 O O . GLY A 1 91 ? 9.222 4.264 -2.146 1.00 90.75 91 GLY A O 1
ATOM 651 N N . TYR A 1 92 ? 9.779 2.839 -3.801 1.00 93.06 92 TYR A N 1
ATOM 652 C CA . TYR A 1 92 ? 11.126 2.473 -3.371 1.00 93.06 92 TYR A CA 1
ATOM 653 C C . TYR A 1 92 ? 12.117 2.903 -4.454 1.00 93.06 92 TYR A C 1
ATOM 655 O O . TYR A 1 92 ? 12.109 2.347 -5.554 1.00 93.06 92 TYR A O 1
ATOM 663 N N . LEU A 1 93 ? 12.926 3.919 -4.154 1.00 95.12 93 LEU A N 1
ATOM 664 C CA . LEU A 1 93 ? 13.896 4.508 -5.078 1.00 95.12 93 LEU A CA 1
ATOM 665 C C . LEU A 1 93 ? 15.198 3.692 -5.132 1.00 95.12 93 LEU A C 1
ATOM 667 O O . LEU A 1 93 ? 15.718 3.284 -4.094 1.00 95.12 93 LEU A O 1
ATOM 671 N N . GLY A 1 94 ? 15.739 3.520 -6.339 1.00 94.38 94 GLY A N 1
ATOM 672 C CA . GLY A 1 94 ? 16.984 2.804 -6.615 1.00 94.38 94 GLY A CA 1
ATOM 673 C C . GLY A 1 94 ? 16.804 1.288 -6.702 1.00 94.38 94 GLY A C 1
ATOM 674 O O . GLY A 1 94 ? 15.719 0.747 -6.454 1.00 94.38 94 GLY A O 1
ATOM 675 N N . ALA A 1 95 ? 17.878 0.583 -7.062 1.00 92.81 95 ALA A N 1
ATOM 676 C CA . ALA A 1 95 ? 17.880 -0.878 -7.056 1.00 92.81 95 ALA A CA 1
ATOM 677 C C . ALA A 1 95 ? 17.638 -1.434 -5.640 1.00 92.81 95 ALA A C 1
ATOM 679 O O . ALA A 1 95 ? 18.391 -1.167 -4.704 1.00 92.81 95 ALA A O 1
ATOM 680 N N . GLN A 1 96 ? 16.590 -2.242 -5.497 1.00 94.06 96 GLN A N 1
ATOM 681 C CA . GLN A 1 96 ? 16.254 -2.951 -4.268 1.00 94.06 96 GLN A CA 1
ATOM 682 C C . GLN A 1 96 ? 16.847 -4.359 -4.283 1.00 94.06 96 GLN A C 1
ATOM 684 O O . GLN A 1 96 ? 16.933 -5.006 -5.326 1.00 94.06 96 GLN A O 1
ATOM 689 N N . SER A 1 97 ? 17.211 -4.865 -3.108 1.00 92.12 97 SER A N 1
ATOM 690 C CA . SER A 1 97 ? 17.536 -6.281 -2.947 1.00 92.12 97 SER A CA 1
ATOM 691 C C . SER A 1 97 ? 16.261 -7.129 -2.899 1.00 92.12 97 SER A C 1
ATOM 693 O O . SER A 1 97 ? 15.196 -6.648 -2.503 1.00 92.12 97 SER A O 1
ATOM 695 N N . ALA A 1 98 ? 16.374 -8.422 -3.215 1.00 90.94 98 ALA A N 1
ATOM 696 C CA . ALA A 1 98 ? 15.268 -9.368 -3.055 1.00 90.94 98 ALA A CA 1
ATOM 697 C C . ALA A 1 98 ? 14.723 -9.371 -1.616 1.00 90.94 98 ALA A C 1
ATOM 699 O O . ALA A 1 98 ? 13.512 -9.319 -1.421 1.00 90.94 98 ALA A O 1
ATOM 700 N N . LYS A 1 99 ? 15.614 -9.305 -0.617 1.00 90.31 99 LYS A N 1
ATOM 701 C CA . LYS A 1 99 ? 15.264 -9.156 0.804 1.00 90.31 99 LYS A CA 1
ATOM 702 C C . LYS A 1 99 ? 14.367 -7.939 1.060 1.00 90.31 99 LYS A C 1
ATOM 704 O O . LYS A 1 99 ? 13.332 -8.057 1.711 1.00 90.31 99 LYS A O 1
ATOM 709 N N . ALA A 1 100 ? 14.723 -6.773 0.515 1.00 90.00 100 ALA A N 1
ATOM 710 C CA . ALA A 1 100 ? 13.922 -5.560 0.675 1.00 90.00 100 ALA A CA 1
ATOM 711 C C . ALA A 1 100 ? 12.529 -5.704 0.037 1.00 90.00 100 ALA A C 1
ATOM 713 O O . ALA A 1 100 ? 11.530 -5.316 0.643 1.00 90.00 100 ALA A O 1
ATOM 714 N N . ILE A 1 101 ? 12.441 -6.324 -1.144 1.00 92.19 101 ILE A N 1
ATOM 715 C CA . ILE A 1 101 ? 11.153 -6.589 -1.800 1.00 92.19 101 ILE A CA 1
ATOM 716 C C . ILE A 1 101 ? 10.308 -7.594 -1.005 1.00 92.19 101 ILE A C 1
ATOM 718 O O . ILE A 1 101 ? 9.114 -7.366 -0.810 1.00 92.19 101 ILE A O 1
ATOM 722 N N . ARG A 1 102 ? 10.914 -8.663 -0.475 1.00 91.56 102 ARG A N 1
ATOM 723 C CA . ARG A 1 102 ? 10.242 -9.639 0.402 1.00 91.56 102 ARG A CA 1
ATOM 724 C C . ARG A 1 102 ? 9.679 -8.989 1.659 1.00 91.56 102 ARG A C 1
ATOM 726 O O . ARG A 1 102 ? 8.546 -9.282 2.044 1.00 91.56 102 ARG A O 1
ATOM 733 N N . ALA A 1 103 ? 10.440 -8.092 2.281 1.00 90.19 103 ALA A N 1
ATOM 734 C CA . ALA A 1 103 ? 9.966 -7.316 3.419 1.00 90.19 103 ALA A CA 1
ATOM 735 C C . ALA A 1 103 ? 8.781 -6.418 3.024 1.00 90.19 103 ALA A C 1
ATOM 737 O O . ALA A 1 103 ? 7.767 -6.395 3.724 1.00 90.19 103 ALA A O 1
ATOM 738 N N . ALA A 1 104 ? 8.857 -5.744 1.870 1.00 90.44 104 ALA A N 1
ATOM 739 C CA . ALA A 1 104 ? 7.786 -4.884 1.370 1.00 90.44 104 ALA A CA 1
ATOM 740 C C . ALA A 1 104 ? 6.467 -5.647 1.147 1.00 90.44 104 ALA A C 1
ATOM 742 O O . ALA A 1 104 ? 5.419 -5.197 1.606 1.00 90.44 104 ALA A O 1
ATOM 743 N N . ILE A 1 105 ? 6.502 -6.828 0.519 1.00 92.44 105 ILE A N 1
ATOM 744 C CA . ILE A 1 105 ? 5.284 -7.626 0.275 1.00 92.44 105 ILE A CA 1
ATOM 745 C C . ILE A 1 105 ? 4.734 -8.308 1.531 1.00 92.44 105 ILE A C 1
ATOM 747 O O . ILE A 1 105 ? 3.560 -8.682 1.557 1.00 92.44 105 ILE A O 1
ATOM 751 N N . ALA A 1 106 ? 5.559 -8.494 2.562 1.00 92.50 106 ALA A N 1
ATOM 752 C CA . ALA A 1 106 ? 5.159 -9.096 3.832 1.00 92.50 106 ALA A CA 1
ATOM 753 C C . ALA A 1 106 ? 4.619 -8.077 4.843 1.00 92.50 106 ALA A C 1
ATOM 755 O O . ALA A 1 106 ? 3.858 -8.448 5.738 1.00 92.50 106 ALA A O 1
ATOM 756 N N . LEU A 1 107 ? 4.988 -6.802 4.699 1.00 92.25 107 LEU A N 1
ATOM 757 C CA . LEU A 1 107 ? 4.582 -5.733 5.605 1.00 92.25 107 LEU A CA 1
ATOM 758 C C . LEU A 1 107 ? 3.054 -5.629 5.788 1.00 92.25 107 LEU A C 1
ATOM 760 O O . LEU A 1 107 ? 2.631 -5.502 6.937 1.00 92.25 107 LEU A O 1
ATOM 764 N N . PRO A 1 108 ? 2.210 -5.732 4.739 1.00 94.00 108 PRO A N 1
ATOM 765 C CA . PRO A 1 108 ? 0.756 -5.726 4.901 1.00 94.00 108 PRO A CA 1
ATOM 766 C C . PRO A 1 108 ? 0.222 -6.798 5.858 1.00 94.00 108 PRO A C 1
ATOM 768 O O . PRO A 1 108 ? -0.615 -6.482 6.703 1.00 94.00 108 PRO A O 1
ATOM 771 N N . ASP A 1 109 ? 0.721 -8.036 5.777 1.00 94.31 109 ASP A N 1
ATOM 772 C CA . ASP A 1 109 ? 0.285 -9.129 6.664 1.00 94.31 109 ASP A CA 1
ATOM 773 C C . ASP A 1 109 ? 0.688 -8.837 8.106 1.00 94.31 109 ASP A C 1
ATOM 775 O O . ASP A 1 109 ? -0.125 -8.942 9.023 1.00 94.31 109 ASP A O 1
ATOM 779 N N . PHE A 1 110 ? 1.943 -8.427 8.297 1.00 95.31 110 PHE A N 1
ATOM 780 C CA . PHE A 1 110 ? 2.482 -8.146 9.620 1.00 95.31 110 PHE A CA 1
ATOM 781 C C . PHE A 1 110 ? 1.736 -6.989 10.297 1.00 95.31 110 PHE A C 1
ATOM 783 O O . PHE A 1 110 ? 1.339 -7.088 11.456 1.00 95.31 110 PHE A O 1
ATOM 790 N N . VAL A 1 111 ? 1.453 -5.914 9.556 1.00 95.81 111 VAL A N 1
ATOM 791 C CA . VAL A 1 111 ? 0.642 -4.790 10.049 1.00 95.81 111 VAL A CA 1
ATOM 792 C C . VAL A 1 111 ? -0.784 -5.241 10.365 1.00 95.81 111 VAL A C 1
ATOM 794 O O . VAL A 1 111 ? -1.328 -4.843 11.393 1.00 95.81 111 VAL A O 1
ATOM 797 N N . SER A 1 112 ? -1.391 -6.078 9.520 1.00 96.62 112 SER A N 1
ATOM 798 C CA . SER A 1 112 ? -2.763 -6.561 9.732 1.00 96.62 112 SER A CA 1
ATOM 799 C C . SER A 1 112 ? -2.891 -7.398 11.004 1.00 96.62 112 SER A C 1
ATOM 801 O O . SER A 1 112 ? -3.853 -7.234 11.754 1.00 96.62 112 SER A O 1
ATOM 803 N N . GLU A 1 113 ? -1.888 -8.217 11.318 1.00 96.44 113 GLU A N 1
ATOM 804 C CA . GLU A 1 113 ? -1.832 -8.951 12.584 1.00 96.44 113 GLU A CA 1
ATOM 805 C C . GLU A 1 113 ? -1.752 -7.994 13.787 1.00 96.44 113 GLU A C 1
ATOM 807 O O . GLU A 1 113 ? -2.479 -8.153 14.770 1.00 96.44 113 GLU A O 1
ATOM 812 N N . GLY A 1 114 ? -0.944 -6.935 13.693 1.00 96.06 114 GLY A N 1
ATOM 813 C CA . GLY A 1 114 ? -0.862 -5.900 14.728 1.00 96.06 114 GLY A CA 1
ATOM 814 C C . GLY A 1 114 ? -2.192 -5.176 14.935 1.00 96.06 114 GLY A C 1
ATOM 815 O O . GLY A 1 114 ? -2.624 -4.965 16.071 1.00 96.06 114 GLY A O 1
ATOM 816 N N . LEU A 1 115 ? -2.880 -4.848 13.840 1.00 97.56 115 LEU A N 1
ATOM 817 C CA . LEU A 1 115 ? -4.210 -4.238 13.854 1.00 97.56 115 LEU A CA 1
ATOM 818 C C . LEU A 1 115 ? -5.250 -5.160 14.491 1.00 97.56 115 LEU A C 1
ATOM 820 O O . LEU A 1 115 ? -6.043 -4.704 15.315 1.00 97.56 115 LEU A O 1
ATOM 824 N N . LYS A 1 116 ? -5.218 -6.455 14.174 1.00 96.75 116 LYS A N 1
ATOM 825 C CA . LYS A 1 116 ? -6.094 -7.459 14.782 1.00 96.75 116 LYS A CA 1
ATOM 826 C C . LYS A 1 116 ? -5.882 -7.543 16.293 1.00 96.75 116 LYS A C 1
ATOM 828 O O . LYS A 1 116 ? -6.849 -7.450 17.047 1.00 96.75 116 LYS A O 1
ATOM 833 N N . ARG A 1 117 ? -4.628 -7.636 16.751 1.00 95.62 117 ARG A N 1
ATOM 834 C CA . ARG A 1 117 ? -4.273 -7.641 18.186 1.00 95.62 117 ARG A CA 1
ATOM 835 C C . ARG A 1 117 ? -4.660 -6.341 18.894 1.00 95.62 117 ARG A C 1
ATOM 837 O O . ARG A 1 117 ? -4.994 -6.358 20.076 1.00 95.62 117 ARG A O 1
ATOM 844 N N . ALA A 1 118 ? -4.625 -5.219 18.178 1.00 96.25 118 ALA A N 1
ATOM 845 C CA . ALA A 1 118 ? -5.050 -3.917 18.681 1.00 96.25 118 ALA A CA 1
ATOM 846 C C . ALA A 1 118 ? -6.573 -3.698 18.635 1.00 96.25 118 ALA A C 1
ATOM 848 O O . ALA A 1 118 ? -7.027 -2.607 18.995 1.00 96.25 118 ALA A O 1
ATOM 849 N N . GLU A 1 119 ? -7.353 -4.689 18.182 1.00 96.50 119 GLU A N 1
ATOM 850 C CA . GLU A 1 119 ? -8.797 -4.572 17.938 1.00 96.50 119 GLU A CA 1
ATOM 851 C C . GLU A 1 119 ? -9.122 -3.338 17.081 1.00 96.50 119 GLU A C 1
ATOM 853 O O . GLU A 1 119 ? -10.041 -2.561 17.352 1.00 96.50 119 GLU A O 1
ATOM 858 N N . ALA A 1 120 ? -8.301 -3.116 16.055 1.00 97.69 120 ALA A N 1
ATOM 859 C CA . ALA A 1 120 ? -8.436 -1.971 15.182 1.00 97.69 120 ALA A CA 1
ATOM 860 C C . ALA A 1 120 ? -9.628 -2.136 14.238 1.00 97.69 120 ALA A C 1
ATOM 862 O O . ALA A 1 120 ? -9.896 -3.224 13.729 1.00 97.69 120 ALA A O 1
ATOM 863 N N . THR A 1 121 ? -10.328 -1.031 13.993 1.00 98.56 121 THR A N 1
ATOM 864 C CA . THR A 1 121 ? -11.393 -0.918 12.994 1.00 98.56 121 THR A CA 1
ATOM 865 C C . THR A 1 121 ? -11.116 0.272 12.088 1.00 98.56 121 THR A C 1
ATOM 867 O O . THR A 1 121 ? -10.911 1.388 12.579 1.00 98.56 121 THR A O 1
ATOM 870 N N . LEU A 1 122 ? -11.135 0.036 10.778 1.00 98.69 122 LEU A N 1
ATOM 871 C CA . LEU A 1 122 ? -11.162 1.080 9.764 1.00 98.69 122 LEU A CA 1
ATOM 872 C C . LEU A 1 122 ? -12.613 1.480 9.491 1.00 98.69 122 LEU A C 1
ATOM 874 O O . LEU A 1 122 ? -13.414 0.682 9.014 1.00 98.69 122 LEU A O 1
ATOM 878 N N . TYR A 1 123 ? -12.936 2.736 9.745 1.00 98.75 123 TYR A N 1
ATOM 879 C CA . TYR A 1 123 ? -14.176 3.369 9.323 1.00 98.75 123 TYR A CA 1
ATOM 880 C C . TYR A 1 123 ? -13.905 4.101 8.018 1.00 98.75 123 TYR A C 1
ATOM 882 O O . TYR A 1 123 ? -12.997 4.935 7.942 1.00 98.75 123 TYR A O 1
ATOM 890 N N . GLY A 1 124 ? -14.662 3.779 6.979 1.00 98.38 124 GLY A N 1
ATOM 891 C CA . GLY A 1 124 ? -14.387 4.287 5.648 1.00 98.38 124 GLY A CA 1
ATOM 892 C C . GLY A 1 124 ? -15.612 4.369 4.762 1.00 98.38 124 GLY A C 1
ATOM 893 O O . GLY A 1 124 ? -16.736 4.139 5.198 1.00 98.38 124 GLY A O 1
ATOM 894 N N . SER A 1 125 ? -15.369 4.736 3.509 1.00 97.94 125 SER A N 1
ATOM 895 C CA . SER A 1 125 ? -16.375 4.691 2.459 1.00 97.94 125 SER A CA 1
ATOM 896 C C . SER A 1 125 ? -15.786 4.206 1.138 1.00 97.94 125 SER A C 1
ATOM 898 O O . SER A 1 125 ? -14.749 4.710 0.708 1.00 97.94 125 SER A O 1
ATOM 900 N N . GLU A 1 126 ? -16.472 3.297 0.445 1.00 96.25 126 GLU A N 1
ATOM 901 C CA . GLU A 1 126 ? -16.092 2.834 -0.901 1.00 96.25 126 GLU A CA 1
ATOM 902 C C . GLU A 1 126 ? -16.078 3.953 -1.956 1.00 96.25 126 GLU A C 1
ATOM 904 O O . GLU A 1 126 ? -15.351 3.850 -2.940 1.00 96.25 126 GLU A O 1
ATOM 909 N N . SER A 1 127 ? -16.808 5.056 -1.745 1.00 96.00 127 SER A N 1
ATOM 910 C CA . SER A 1 127 ? -16.757 6.234 -2.626 1.00 96.00 127 SER A CA 1
ATOM 911 C C . SER A 1 127 ? -15.633 7.217 -2.273 1.00 96.00 127 SER A C 1
ATOM 913 O O . SER A 1 127 ? -15.405 8.184 -2.997 1.00 96.00 127 SER A O 1
ATOM 915 N N . CYS A 1 128 ? -14.934 7.017 -1.153 1.00 97.25 128 CYS A N 1
ATOM 916 C CA . CYS A 1 128 ? -13.823 7.865 -0.733 1.00 97.25 128 CYS A CA 1
ATOM 917 C C . CYS A 1 128 ? -12.501 7.323 -1.293 1.00 97.25 128 CYS A C 1
ATOM 919 O O . CYS A 1 128 ? -12.026 6.267 -0.870 1.00 97.25 128 CYS A O 1
ATOM 921 N N . SER A 1 129 ? -11.848 8.087 -2.174 1.00 95.69 129 SER A N 1
ATOM 922 C CA . SER A 1 129 ? -10.571 7.700 -2.797 1.00 95.69 129 SER A CA 1
ATOM 923 C C . SER A 1 129 ? -9.471 7.369 -1.781 1.00 95.69 129 SER A C 1
ATOM 925 O O . SER A 1 129 ? -8.700 6.436 -1.989 1.00 95.69 129 SER A O 1
ATOM 927 N N . TRP A 1 130 ? -9.425 8.068 -0.643 1.00 96.44 130 TRP A N 1
ATOM 928 C CA . TRP A 1 130 ? -8.470 7.786 0.432 1.00 96.44 130 TRP A CA 1
ATOM 929 C C . TRP A 1 130 ? -8.764 6.485 1.177 1.00 96.44 130 TRP A C 1
ATOM 931 O O . TRP A 1 130 ? -7.827 5.802 1.582 1.00 96.44 130 TRP A O 1
ATOM 941 N N . THR A 1 131 ? -10.040 6.116 1.335 1.00 97.50 131 THR A N 1
ATOM 942 C CA . THR A 1 131 ? -10.407 4.814 1.912 1.00 97.50 131 THR A CA 1
ATOM 943 C C . THR A 1 131 ? -10.046 3.698 0.943 1.00 97.50 131 THR A C 1
ATOM 945 O O . THR A 1 131 ? -9.425 2.723 1.356 1.00 97.50 131 THR A O 1
ATOM 948 N N . VAL A 1 132 ? -10.373 3.854 -0.344 1.00 95.00 132 VAL A N 1
ATOM 949 C CA . VAL A 1 132 ? -9.986 2.890 -1.384 1.00 95.00 132 VAL A CA 1
ATOM 950 C C . VAL A 1 132 ? -8.473 2.704 -1.373 1.00 95.00 132 VAL A C 1
ATOM 952 O O . VAL A 1 132 ? -8.004 1.582 -1.220 1.00 95.00 132 VAL A O 1
ATOM 955 N N . ARG A 1 133 ? -7.709 3.804 -1.381 1.00 92.38 133 ARG A N 1
ATOM 956 C CA . ARG A 1 133 ? -6.247 3.765 -1.274 1.00 92.38 133 ARG A CA 1
ATOM 957 C C . ARG A 1 133 ? -5.776 3.046 -0.009 1.00 92.38 133 ARG A C 1
ATOM 959 O O . ARG A 1 133 ? -4.870 2.226 -0.092 1.00 92.38 133 ARG A O 1
ATOM 966 N N . GLN A 1 134 ? -6.380 3.323 1.149 1.00 95.44 134 GLN A N 1
ATOM 967 C CA . GLN A 1 134 ? -6.046 2.637 2.399 1.00 95.44 134 GLN A CA 1
ATOM 968 C C . GLN A 1 134 ? -6.279 1.125 2.301 1.00 95.44 134 GLN A C 1
ATOM 970 O O . GLN A 1 134 ? -5.444 0.375 2.786 1.00 95.44 134 GLN A O 1
ATOM 975 N N . LYS A 1 135 ? -7.370 0.671 1.676 1.00 94.94 135 LYS A N 1
ATOM 976 C CA . LYS A 1 135 ? -7.632 -0.761 1.450 1.00 94.94 135 LYS A CA 1
ATOM 977 C C . LYS A 1 135 ? -6.604 -1.359 0.486 1.00 94.94 135 LYS A C 1
ATOM 979 O O . LYS A 1 135 ? -6.047 -2.415 0.763 1.00 94.94 135 LYS A O 1
ATOM 984 N N . THR A 1 136 ? -6.290 -0.652 -0.601 1.00 90.50 136 THR A N 1
ATOM 985 C CA . THR A 1 136 ? -5.332 -1.100 -1.622 1.00 90.50 136 THR A CA 1
ATOM 986 C C . THR A 1 136 ? -3.937 -1.345 -1.056 1.00 90.50 136 THR A C 1
ATOM 988 O O . THR A 1 136 ? -3.325 -2.343 -1.420 1.00 90.50 136 THR A O 1
ATOM 991 N N . VAL A 1 137 ? -3.435 -0.507 -0.136 1.00 91.81 137 VAL A N 1
ATOM 992 C CA . VAL A 1 137 ? -2.089 -0.730 0.435 1.00 91.81 137 VAL A CA 1
ATOM 993 C C . VAL A 1 137 ? -1.989 -2.007 1.277 1.00 91.81 137 VAL A C 1
ATOM 995 O O . VAL A 1 137 ? -0.894 -2.510 1.501 1.00 91.81 137 VAL A O 1
ATOM 998 N N . PHE A 1 138 ? -3.118 -2.545 1.742 1.00 93.62 138 PHE A N 1
ATOM 999 C CA . PHE A 1 138 ? -3.155 -3.836 2.425 1.00 93.62 138 PHE A CA 1
ATOM 1000 C C . PHE A 1 138 ? -3.299 -5.018 1.461 1.00 93.62 138 PHE A C 1
ATOM 1002 O O . PHE A 1 138 ? -2.941 -6.138 1.822 1.00 93.62 138 PHE A O 1
ATOM 1009 N N . GLY A 1 139 ? -3.805 -4.784 0.246 1.00 90.12 139 GLY A N 1
ATOM 1010 C CA . GLY A 1 139 ? -4.104 -5.838 -0.723 1.00 90.12 139 GLY A CA 1
ATOM 1011 C C . GLY A 1 139 ? -4.918 -6.975 -0.083 1.00 90.12 139 GLY A C 1
ATOM 1012 O O . GLY A 1 139 ? -5.845 -6.693 0.684 1.00 90.12 139 GLY A O 1
ATOM 1013 N N . PRO A 1 140 ? -4.559 -8.250 -0.324 1.00 89.75 140 PRO A N 1
ATOM 1014 C CA . PRO A 1 140 ? -5.248 -9.399 0.274 1.00 89.75 140 PRO A CA 1
ATOM 1015 C C . PRO A 1 140 ? -5.276 -9.401 1.811 1.00 89.75 140 PRO A C 1
ATOM 1017 O O . PRO A 1 140 ? -6.221 -9.905 2.410 1.00 89.75 140 PRO A O 1
ATOM 1020 N N . ALA A 1 141 ? -4.285 -8.796 2.478 1.00 93.38 141 ALA A N 1
ATOM 1021 C CA . ALA A 1 141 ? -4.224 -8.771 3.942 1.00 93.38 141 ALA A CA 1
ATOM 1022 C C . A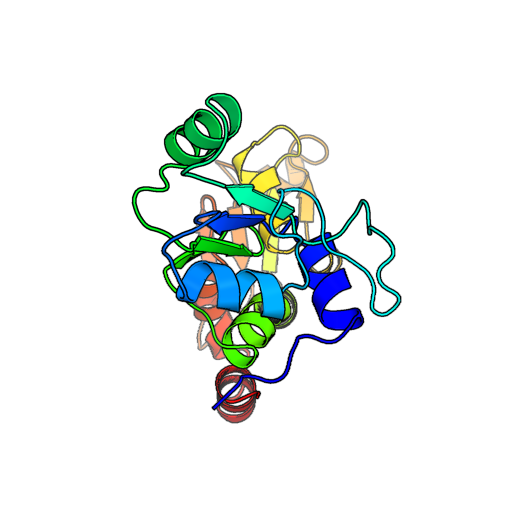LA A 1 141 ? -5.397 -7.993 4.571 1.00 93.38 141 ALA A C 1
ATOM 1024 O O . ALA A 1 141 ? -5.757 -8.231 5.730 1.00 93.38 141 ALA A O 1
ATOM 1025 N N . PHE A 1 142 ? -6.034 -7.101 3.797 1.00 94.94 142 PHE A N 1
ATOM 1026 C CA . PHE A 1 142 ? -7.158 -6.291 4.259 1.00 94.94 142 PHE A CA 1
ATOM 1027 C C . PHE A 1 142 ? -8.359 -7.135 4.701 1.00 94.94 142 PHE A C 1
ATOM 1029 O O . PHE A 1 142 ? -9.128 -6.690 5.546 1.00 94.94 142 PHE A O 1
ATOM 1036 N N . GLU A 1 143 ? -8.509 -8.361 4.192 1.00 93.56 143 GLU A N 1
ATOM 1037 C CA . GLU A 1 143 ? -9.591 -9.276 4.586 1.00 93.56 143 GLU A CA 1
ATOM 1038 C C . GLU A 1 143 ? -9.606 -9.581 6.091 1.00 93.56 143 GLU A C 1
ATOM 1040 O O . GLU A 1 143 ? -10.645 -9.914 6.656 1.00 93.56 143 GLU A O 1
ATOM 1045 N N . THR A 1 144 ? -8.458 -9.440 6.757 1.00 93.62 144 THR A N 1
ATOM 1046 C CA . THR A 1 144 ? -8.322 -9.669 8.202 1.00 93.62 144 THR A CA 1
ATOM 1047 C C . THR A 1 144 ? -8.577 -8.416 9.048 1.00 93.62 144 THR A C 1
ATOM 1049 O O . THR A 1 144 ? -8.648 -8.503 10.276 1.00 93.62 144 THR A O 1
ATOM 1052 N N . VAL A 1 145 ? -8.720 -7.249 8.414 1.00 95.25 145 VAL A N 1
ATOM 1053 C CA . VAL A 1 145 ? -8.919 -5.958 9.075 1.00 95.25 145 VAL A CA 1
ATOM 1054 C C . VAL A 1 145 ? -10.412 -5.697 9.266 1.00 95.25 145 VAL A C 1
ATOM 1056 O O . VAL A 1 145 ? -11.192 -5.751 8.317 1.00 95.25 145 VAL A O 1
ATOM 1059 N N . ASN A 1 146 ? -10.826 -5.336 10.486 1.00 97.75 146 ASN A N 1
ATOM 1060 C CA . ASN A 1 146 ? -12.215 -4.937 10.719 1.00 97.75 146 ASN A CA 1
ATOM 1061 C C . ASN A 1 146 ? -12.523 -3.644 9.950 1.00 97.75 146 ASN A C 1
ATOM 1063 O O . ASN A 1 146 ? -11.825 -2.639 10.107 1.00 97.75 146 ASN A O 1
ATOM 1067 N N . TYR A 1 147 ? -13.598 -3.655 9.165 1.00 98.38 147 TYR A N 1
ATOM 1068 C CA . TYR A 1 147 ? -14.029 -2.523 8.351 1.00 98.38 147 TYR A CA 1
ATOM 1069 C C . TYR A 1 147 ? -15.497 -2.183 8.608 1.00 98.38 147 TYR A C 1
ATOM 1071 O O . TYR A 1 147 ? -16.341 -3.074 8.684 1.00 98.38 147 TYR A O 1
ATOM 1079 N N . VAL A 1 148 ? -15.800 -0.890 8.709 1.00 98.62 148 VAL A N 1
ATOM 1080 C CA . VAL A 1 148 ? -17.165 -0.356 8.760 1.00 98.62 148 VAL A CA 1
ATOM 1081 C C . VAL A 1 148 ? -17.365 0.580 7.573 1.00 98.62 148 VAL A C 1
ATOM 1083 O O . VAL A 1 148 ? -16.661 1.583 7.434 1.00 98.62 148 VAL A O 1
ATOM 1086 N N . GLU A 1 149 ? -18.353 0.260 6.738 1.00 98.25 149 GLU A N 1
ATOM 1087 C CA . GLU A 1 149 ? -18.731 1.062 5.574 1.00 98.25 149 GLU A CA 1
ATOM 1088 C C . GLU A 1 149 ? -19.727 2.150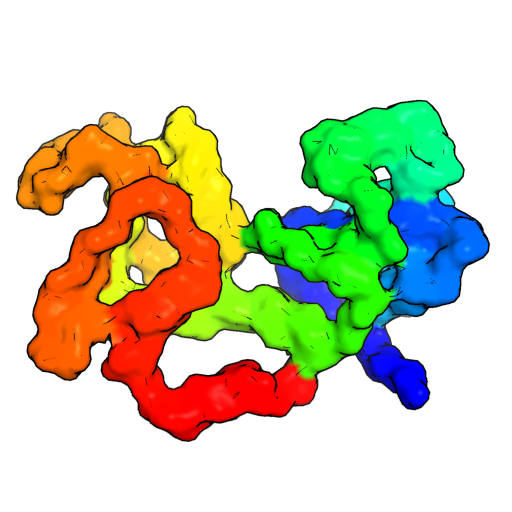 5.988 1.00 98.25 149 GLU A C 1
ATOM 1090 O O . GLU A 1 149 ? -20.922 1.897 6.141 1.00 98.25 149 GLU A O 1
ATOM 1095 N N . CYS A 1 150 ? -19.252 3.381 6.154 1.00 98.19 150 CYS A N 1
ATOM 1096 C CA . CYS A 1 150 ? -20.047 4.475 6.703 1.00 98.19 150 CYS A CA 1
ATOM 1097 C C . CYS A 1 150 ? -21.237 4.891 5.832 1.00 98.19 150 CYS A C 1
ATOM 1099 O O . CYS A 1 150 ? -22.208 5.407 6.383 1.00 98.19 150 CYS A O 1
ATOM 1101 N N . ASN A 1 151 ? -21.220 4.643 4.515 1.00 96.75 151 ASN A N 1
ATOM 1102 C CA . ASN A 1 151 ? -22.391 4.925 3.676 1.00 96.75 151 ASN A CA 1
ATOM 1103 C C . ASN A 1 151 ? -23.517 3.903 3.894 1.00 96.75 151 ASN A C 1
ATOM 1105 O O . ASN A 1 151 ? -24.688 4.236 3.727 1.00 96.75 151 ASN A O 1
ATOM 1109 N N . ARG A 1 152 ? -23.173 2.661 4.257 1.00 97.94 152 ARG A N 1
ATOM 1110 C CA . ARG A 1 152 ? -24.141 1.585 4.532 1.00 97.94 152 ARG A CA 1
ATOM 1111 C C . ARG A 1 152 ? -24.533 1.540 6.010 1.00 97.94 152 ARG A C 1
ATOM 1113 O O . ARG A 1 152 ? -25.653 1.162 6.336 1.00 97.94 152 ARG A O 1
ATOM 1120 N N . GLU A 1 153 ? -23.629 1.951 6.897 1.00 97.62 153 GLU A N 1
ATOM 1121 C CA . GLU A 1 153 ? -23.767 1.851 8.353 1.00 97.62 153 GLU A CA 1
ATOM 1122 C C . GLU A 1 153 ? -23.500 3.194 9.072 1.00 97.62 153 GLU A C 1
ATOM 1124 O O . GLU A 1 153 ? -22.681 3.259 9.997 1.00 97.62 153 GLU A O 1
ATOM 1129 N N . PRO A 1 154 ? -24.201 4.288 8.711 1.00 96.50 154 PRO A N 1
ATOM 1130 C CA . PRO A 1 154 ? -23.905 5.630 9.225 1.00 96.50 154 PRO A CA 1
ATOM 1131 C C . PRO A 1 154 ? -24.025 5.735 10.753 1.00 96.50 154 PRO A C 1
ATOM 1133 O O . PRO A 1 154 ? -23.261 6.459 11.394 1.00 96.50 154 PRO A O 1
ATOM 1136 N N . GLY A 1 155 ? -24.934 4.961 11.360 1.00 97.94 155 GLY A N 1
ATOM 1137 C CA . GLY A 1 155 ? -25.100 4.901 12.813 1.00 97.94 155 GLY A CA 1
ATOM 1138 C C . GLY A 1 155 ? -23.856 4.387 13.546 1.00 97.94 155 GLY A C 1
ATOM 1139 O O . GLY A 1 155 ? -23.492 4.947 14.578 1.00 97.94 155 GLY A O 1
ATOM 1140 N N . LYS A 1 156 ? -23.150 3.386 12.993 1.00 97.88 156 LYS A N 1
ATOM 1141 C CA . LYS A 1 156 ? -21.909 2.863 13.592 1.00 97.88 156 LYS A CA 1
ATOM 1142 C C . LYS A 1 156 ? -20.795 3.907 13.555 1.00 97.88 156 LYS A C 1
ATOM 1144 O O . LYS A 1 156 ? -20.102 4.092 14.552 1.00 97.88 156 LYS A O 1
ATOM 1149 N N . CYS A 1 157 ? -20.654 4.627 12.442 1.00 97.75 157 CYS A N 1
ATOM 1150 C CA . CYS A 1 157 ? -19.639 5.673 12.308 1.00 97.75 157 CYS A CA 1
ATOM 1151 C C . CYS A 1 157 ? -19.924 6.874 13.221 1.00 97.75 157 CYS A C 1
ATOM 1153 O O . CYS A 1 157 ? -19.018 7.353 13.906 1.00 97.75 157 CYS A O 1
ATOM 1155 N N . SER A 1 158 ? -21.186 7.312 13.303 1.00 96.94 158 SER A N 1
ATOM 1156 C CA . SER A 1 158 ? -21.601 8.392 14.207 1.00 96.94 158 SER A CA 1
ATOM 1157 C C . SER A 1 158 ? -21.379 8.024 15.678 1.00 96.94 158 SER A C 1
ATOM 1159 O O . SER A 1 158 ? -20.755 8.795 16.406 1.00 96.94 158 SER A O 1
ATOM 1161 N N . ALA A 1 159 ? -21.784 6.820 16.100 1.00 97.25 159 ALA A N 1
ATOM 1162 C CA . ALA A 1 159 ? -21.569 6.334 17.466 1.00 97.25 159 ALA A CA 1
ATOM 1163 C C . ALA A 1 159 ? -20.079 6.203 17.820 1.00 97.25 159 ALA A C 1
ATOM 1165 O O . ALA A 1 159 ? -19.678 6.448 18.956 1.00 97.25 159 ALA A O 1
ATOM 1166 N N . ALA A 1 160 ? -19.239 5.869 16.839 1.00 96.00 160 ALA A N 1
ATOM 1167 C CA . ALA A 1 160 ? -17.795 5.826 17.013 1.00 96.00 160 ALA A CA 1
ATOM 1168 C C . ALA A 1 160 ? -17.147 7.234 17.022 1.00 96.00 160 ALA A C 1
ATOM 1170 O O . ALA A 1 160 ? -15.965 7.376 17.351 1.00 96.00 160 ALA A O 1
ATOM 1171 N N . GLY A 1 161 ? -17.900 8.295 16.710 1.00 96.56 161 GLY A N 1
ATOM 1172 C CA . GLY A 1 161 ? -17.410 9.674 16.647 1.00 96.56 161 GLY A CA 1
ATOM 1173 C C . GLY A 1 161 ? -16.535 9.949 15.422 1.00 96.56 161 GLY A C 1
ATOM 1174 O O . GLY A 1 161 ? -15.574 10.711 15.518 1.00 96.56 161 GLY A O 1
ATOM 1175 N N . VAL A 1 162 ? -16.819 9.290 14.297 1.00 97.69 162 VAL A N 1
ATOM 1176 C CA . VAL A 1 162 ? -16.114 9.487 13.024 1.00 97.69 162 VAL A CA 1
ATOM 1177 C C . VAL A 1 162 ? -16.690 10.710 12.315 1.00 97.69 162 VAL A C 1
ATOM 1179 O O . VAL A 1 162 ? -17.851 10.709 11.914 1.00 97.69 162 VAL A O 1
ATOM 1182 N N . SER A 1 163 ? -15.875 11.753 12.149 1.00 94.69 163 SER A N 1
ATOM 1183 C CA . SER A 1 163 ? -16.242 12.989 11.437 1.00 94.69 163 SER A CA 1
ATOM 1184 C C . SER A 1 163 ? -15.704 13.058 10.005 1.00 94.69 163 SER A C 1
ATOM 1186 O O . SER A 1 163 ? -16.173 13.861 9.204 1.00 94.69 163 SER A O 1
ATOM 1188 N N . SER A 1 164 ? -14.708 12.234 9.680 1.00 96.50 164 SER A N 1
ATOM 1189 C CA . SER A 1 164 ? -14.088 12.147 8.358 1.00 96.50 164 SER A CA 1
ATOM 1190 C C . SER A 1 164 ? -13.533 10.744 8.134 1.00 96.50 164 SER A C 1
ATOM 1192 O O . SER A 1 164 ? -13.214 10.039 9.090 1.00 96.50 164 SER A O 1
ATOM 1194 N N . VAL A 1 165 ? -13.450 10.335 6.868 1.00 98.06 165 VAL A N 1
ATOM 1195 C CA . VAL A 1 165 ? -12.968 9.013 6.454 1.00 98.06 165 VAL A CA 1
ATOM 1196 C C . VAL A 1 165 ? -11.754 9.133 5.522 1.00 98.06 165 VAL A C 1
ATOM 1198 O O . VAL A 1 165 ? -11.670 10.106 4.769 1.00 98.06 165 VAL A O 1
ATOM 1201 N N . PRO A 1 166 ? -10.835 8.149 5.517 1.00 98.31 166 PRO A N 1
ATOM 1202 C CA . PRO A 1 166 ? -10.779 7.008 6.434 1.00 98.31 166 PRO A CA 1
ATOM 1203 C C . PRO A 1 166 ? -10.424 7.427 7.870 1.00 98.31 166 PRO A C 1
ATOM 1205 O O . PRO A 1 166 ? -9.717 8.410 8.078 1.00 98.31 166 PRO A O 1
ATOM 1208 N N . ALA A 1 167 ? -10.893 6.669 8.857 1.00 98.44 167 ALA A N 1
ATOM 1209 C CA . ALA A 1 167 ? -10.516 6.828 10.258 1.00 98.44 167 ALA A CA 1
ATOM 1210 C C . ALA A 1 167 ? -10.275 5.465 10.909 1.00 98.44 167 ALA A C 1
ATOM 1212 O O . ALA A 1 167 ? -11.063 4.538 10.751 1.00 98.44 167 ALA A O 1
ATOM 1213 N N . TRP A 1 168 ? -9.200 5.353 11.677 1.00 98.44 168 TRP A N 1
ATOM 1214 C CA . TRP A 1 168 ? -8.850 4.156 12.426 1.00 98.44 168 TRP A CA 1
ATOM 1215 C C . TRP A 1 168 ? -9.165 4.351 13.897 1.00 98.44 168 TRP A C 1
ATOM 1217 O O . TRP A 1 168 ? -8.680 5.302 14.511 1.00 98.44 168 TRP A O 1
ATOM 1227 N N . HIS A 1 169 ? -9.903 3.415 14.485 1.00 97.81 169 HIS A N 1
ATOM 1228 C CA . HIS A 1 169 ? -9.989 3.283 15.936 1.00 97.81 169 HIS A CA 1
ATOM 1229 C C . HIS A 1 169 ? -9.273 2.013 16.356 1.00 97.81 169 HIS A C 1
ATOM 1231 O O . HIS A 1 169 ? -9.689 0.924 15.980 1.00 97.81 169 HIS A O 1
ATOM 1237 N N . LEU A 1 170 ? -8.207 2.164 17.132 1.00 96.69 170 LEU A N 1
ATOM 1238 C CA . LEU A 1 170 ? -7.417 1.075 17.678 1.00 96.69 170 LEU A CA 1
ATOM 1239 C C . LEU A 1 170 ? -7.761 0.966 19.159 1.00 96.69 170 LEU A C 1
ATOM 1241 O O . LEU A 1 170 ? -7.297 1.787 19.951 1.00 96.69 170 LEU A O 1
ATOM 1245 N N . ALA A 1 171 ? -8.618 0.017 19.533 1.00 94.56 171 ALA A N 1
ATOM 1246 C CA . ALA A 1 171 ? -9.148 -0.055 20.894 1.00 94.56 171 ALA A CA 1
ATOM 1247 C C . ALA A 1 171 ? -8.067 -0.392 21.932 1.00 94.56 171 ALA A C 1
ATOM 1249 O O . ALA A 1 171 ? -8.136 0.085 23.061 1.00 94.56 171 ALA A O 1
ATOM 1250 N N . LYS A 1 172 ? -7.048 -1.156 21.524 1.00 92.62 172 LYS A N 1
ATOM 1251 C CA . LYS A 1 172 ? -5.940 -1.610 22.368 1.00 92.62 172 LYS A CA 1
ATOM 1252 C C . LYS A 1 172 ? -4.603 -1.287 21.707 1.00 92.62 172 LYS A C 1
ATOM 1254 O O . LYS A 1 172 ? -3.863 -2.200 21.361 1.00 92.62 172 LYS A O 1
ATOM 1259 N N . ALA A 1 173 ? -4.265 -0.013 21.507 1.00 85.62 173 ALA A N 1
ATOM 1260 C CA . ALA A 1 173 ? -2.982 0.379 20.893 1.00 85.62 173 ALA A CA 1
ATOM 1261 C C . ALA A 1 173 ? -1.967 0.974 21.879 1.00 85.62 173 ALA A C 1
ATOM 1263 O O . ALA A 1 173 ? -0.761 0.799 21.705 1.00 85.62 173 ALA A O 1
ATOM 1264 N N . GLY A 1 174 ? -2.425 1.661 22.928 1.00 79.00 174 GLY A N 1
ATOM 1265 C CA . GLY A 1 174 ? -1.529 2.259 23.914 1.00 79.00 174 GLY A CA 1
ATOM 1266 C C . GLY A 1 174 ? -0.657 1.222 24.641 1.00 79.00 174 GLY A C 1
ATOM 1267 O O . GLY A 1 174 ? -1.031 0.039 24.689 1.00 79.00 174 GLY A O 1
ATOM 1268 N N . PRO A 1 175 ? 0.478 1.646 25.235 1.00 75.06 175 PRO A N 1
ATOM 1269 C CA . PRO A 1 175 ? 1.304 0.793 26.096 1.00 75.06 175 PRO A CA 1
ATOM 1270 C C . PRO A 1 175 ? 0.464 0.099 27.176 1.00 75.06 175 PRO A C 1
ATOM 1272 O O . PRO A 1 175 ? 0.564 -1.111 27.339 1.00 75.06 175 PRO A O 1
ATOM 1275 N N . ASP A 1 176 ? -0.484 0.837 27.761 1.00 83.38 176 ASP A N 1
ATOM 1276 C CA . ASP A 1 176 ? -1.406 0.355 28.800 1.00 83.38 176 ASP A CA 1
ATOM 1277 C C . ASP A 1 176 ? -2.725 -0.210 28.233 1.00 83.38 176 ASP A C 1
ATOM 1279 O O . ASP A 1 176 ? -3.713 -0.365 28.946 1.00 83.38 176 ASP A O 1
ATOM 1283 N N . GLY A 1 177 ? -2.788 -0.461 26.921 1.00 82.12 177 GLY A N 1
ATOM 1284 C CA . GLY A 1 177 ? -4.006 -0.913 26.242 1.00 82.12 177 GLY A CA 1
ATOM 1285 C C . GLY A 1 177 ? -5.033 0.192 25.980 1.00 82.12 177 GLY A C 1
ATOM 1286 O O . GLY A 1 177 ? -6.176 -0.115 25.659 1.00 82.12 177 GLY A O 1
ATOM 1287 N N . THR A 1 178 ? -4.650 1.467 26.090 1.00 88.69 178 THR A N 1
ATOM 1288 C CA . THR A 1 178 ? -5.568 2.589 25.858 1.00 88.69 178 THR A CA 1
ATOM 1289 C C . THR A 1 178 ? -5.959 2.743 24.378 1.00 88.69 178 THR A C 1
ATOM 1291 O O . THR A 1 178 ? -5.149 2.448 23.485 1.00 88.69 178 THR A O 1
ATOM 1294 N N . PRO A 1 179 ? -7.185 3.227 24.087 1.00 93.25 179 PRO A N 1
ATOM 1295 C CA . PRO A 1 179 ? -7.623 3.457 22.717 1.00 93.25 179 PRO A CA 1
ATOM 1296 C C . PRO A 1 179 ? -6.863 4.594 22.027 1.00 93.25 179 PRO A C 1
ATOM 1298 O O . PRO A 1 179 ? -6.572 5.625 22.634 1.00 93.25 179 PRO A O 1
ATOM 1301 N N . ARG A 1 180 ? -6.627 4.453 20.720 1.00 94.12 180 ARG A N 1
ATOM 1302 C CA . ARG A 1 180 ? -6.067 5.500 19.854 1.00 94.12 180 ARG A CA 1
ATOM 1303 C C . ARG A 1 180 ? -6.947 5.704 18.625 1.00 94.12 180 ARG A C 1
ATOM 1305 O O . ARG A 1 180 ? -7.415 4.738 18.027 1.00 94.12 180 ARG A O 1
ATOM 1312 N N . LYS A 1 181 ? -7.143 6.963 18.227 1.00 95.69 181 LYS A N 1
ATOM 1313 C CA . LYS A 1 181 ? -7.807 7.329 16.969 1.00 95.69 181 LYS A CA 1
ATOM 1314 C C . LYS A 1 181 ? -6.795 7.936 16.004 1.00 95.69 181 LYS A C 1
ATOM 1316 O O . LYS A 1 181 ? -6.009 8.789 16.412 1.00 95.69 181 LYS A O 1
ATOM 1321 N N . LEU A 1 182 ? -6.819 7.507 14.748 1.00 97.12 182 LEU A N 1
ATOM 1322 C CA . LEU A 1 182 ? -6.045 8.100 13.656 1.00 97.12 182 LEU A CA 1
ATOM 1323 C C . LEU A 1 182 ? -7.017 8.514 12.555 1.00 97.12 182 LEU A C 1
ATOM 1325 O O . LEU A 1 182 ? -7.931 7.762 12.232 1.00 97.12 182 LEU A O 1
ATOM 1329 N N . VAL A 1 183 ? -6.831 9.698 11.984 1.00 97.31 183 VAL A N 1
ATOM 1330 C CA . VAL A 1 183 ? -7.715 10.241 10.945 1.00 97.31 183 VAL A CA 1
ATOM 1331 C C . VAL A 1 183 ? -6.925 10.422 9.657 1.00 97.31 183 VAL A C 1
ATOM 1333 O O . VAL A 1 183 ? -5.763 10.826 9.687 1.00 97.31 183 VAL A O 1
ATOM 1336 N N . GLY A 1 184 ? -7.568 10.135 8.529 1.00 97.31 184 GLY A N 1
ATOM 1337 C CA . GLY A 1 184 ? -6.965 10.175 7.206 1.00 97.31 184 GLY A CA 1
ATOM 1338 C C . GLY A 1 184 ? -6.167 8.915 6.881 1.00 97.31 184 GLY A C 1
ATOM 1339 O O . GLY A 1 184 ? -6.031 7.998 7.696 1.00 97.31 184 GLY A O 1
ATOM 1340 N N . PHE A 1 185 ? -5.645 8.875 5.656 1.00 96.31 185 PHE A N 1
ATOM 1341 C CA . PHE A 1 185 ? -4.801 7.783 5.181 1.00 96.31 185 PHE A CA 1
ATOM 1342 C C . PHE A 1 185 ? -3.568 7.616 6.077 1.00 96.31 185 PHE A C 1
ATOM 1344 O O . PHE A 1 185 ? -2.864 8.582 6.366 1.00 96.31 185 PHE A O 1
ATOM 1351 N N . GLN A 1 186 ? -3.302 6.378 6.480 1.00 96.75 186 GLN A N 1
ATOM 1352 C CA . GLN A 1 186 ? -2.145 5.984 7.265 1.00 96.75 186 GLN A CA 1
ATOM 1353 C C . GLN A 1 186 ? -1.269 5.045 6.427 1.00 96.75 186 GLN A C 1
ATOM 1355 O O . GLN A 1 186 ? -1.737 3.977 6.014 1.00 96.75 186 GLN A O 1
ATOM 1360 N N . PRO A 1 187 ? 0.003 5.396 6.174 1.00 92.88 187 PRO A N 1
ATOM 1361 C CA . PRO A 1 187 ? 0.926 4.471 5.534 1.00 92.88 187 PRO A CA 1
ATOM 1362 C C . PRO A 1 187 ? 1.207 3.281 6.467 1.00 92.88 187 PRO A C 1
ATOM 1364 O O . PRO A 1 187 ? 1.166 3.418 7.692 1.00 92.88 187 PRO A O 1
ATOM 1367 N N . LEU A 1 188 ? 1.529 2.114 5.898 1.00 93.31 188 LEU A N 1
ATOM 1368 C CA . LEU A 1 188 ? 1.766 0.882 6.664 1.00 93.31 188 LEU A CA 1
ATOM 1369 C C . LEU A 1 188 ? 2.785 1.047 7.812 1.00 93.31 188 LEU A C 1
ATOM 1371 O O . LEU A 1 188 ? 2.480 0.583 8.909 1.00 93.31 188 LEU A O 1
ATOM 1375 N N . PRO A 1 189 ? 3.924 1.760 7.653 1.00 91.44 189 PRO A N 1
ATOM 1376 C CA . PRO A 1 189 ? 4.838 2.011 8.770 1.00 91.44 189 PRO A CA 1
ATOM 1377 C C . PRO A 1 189 ? 4.215 2.799 9.932 1.00 91.44 189 PRO A C 1
ATOM 1379 O O . PRO A 1 189 ? 4.540 2.540 11.087 1.00 91.44 189 PRO A O 1
ATOM 1382 N N . ALA A 1 190 ? 3.295 3.732 9.659 1.00 93.56 190 ALA A N 1
ATOM 1383 C CA . ALA A 1 190 ? 2.614 4.487 10.711 1.00 93.56 190 ALA A CA 1
ATOM 1384 C C . ALA A 1 190 ? 1.624 3.605 11.484 1.00 93.56 190 ALA A C 1
ATOM 1386 O O . ALA A 1 190 ? 1.530 3.706 12.708 1.00 93.56 190 ALA A O 1
ATOM 1387 N N . LEU A 1 191 ? 0.920 2.708 10.784 1.00 95.50 191 LEU A N 1
ATOM 1388 C CA . LEU A 1 191 ? 0.054 1.714 11.421 1.00 95.50 191 LEU A CA 1
ATOM 1389 C C . LEU A 1 191 ? 0.873 0.701 12.224 1.00 95.50 191 LEU A C 1
ATOM 1391 O O . LEU A 1 191 ? 0.529 0.450 13.375 1.00 95.50 191 LEU A O 1
ATOM 1395 N N . LEU A 1 192 ? 1.999 0.221 11.682 1.00 94.31 192 LEU A N 1
ATOM 1396 C CA . LEU A 1 192 ? 2.939 -0.633 12.410 1.00 94.31 192 LEU A CA 1
ATOM 1397 C C . LEU A 1 192 ? 3.411 0.041 13.699 1.00 94.31 192 LEU A C 1
ATOM 1399 O O . LEU A 1 192 ? 3.344 -0.559 14.766 1.00 94.31 192 LEU A O 1
ATOM 1403 N N . GLN A 1 193 ? 3.838 1.303 13.622 1.00 93.19 193 GLN A N 1
ATOM 1404 C CA . GLN A 1 193 ? 4.255 2.067 14.795 1.00 93.19 193 GLN A CA 1
ATOM 1405 C C . GLN A 1 193 ? 3.111 2.219 15.807 1.00 93.19 193 GLN A C 1
ATOM 1407 O O . GLN A 1 193 ? 3.332 2.121 17.014 1.00 93.19 193 GLN A O 1
ATOM 1412 N N . ALA A 1 194 ? 1.882 2.439 15.337 1.00 94.31 194 ALA A N 1
ATOM 1413 C CA . ALA A 1 194 ? 0.712 2.549 16.200 1.00 94.31 194 ALA A CA 1
ATOM 1414 C C . ALA A 1 194 ? 0.354 1.231 16.906 1.00 94.31 194 ALA A C 1
ATOM 1416 O O . ALA A 1 194 ? -0.259 1.280 17.971 1.00 94.31 194 ALA A O 1
ATOM 1417 N N . THR A 1 195 ? 0.752 0.086 16.349 1.00 94.75 195 THR A N 1
ATOM 1418 C CA . THR A 1 195 ? 0.503 -1.251 16.907 1.00 94.75 195 THR A CA 1
ATOM 1419 C C . THR A 1 195 ? 1.759 -1.937 17.445 1.00 94.75 195 THR A C 1
ATOM 1421 O O . THR A 1 195 ? 1.682 -3.091 17.848 1.00 94.75 195 THR A O 1
ATOM 1424 N N . ALA A 1 196 ? 2.916 -1.269 17.473 1.00 92.19 196 ALA A N 1
ATOM 1425 C CA . ALA A 1 196 ? 4.199 -1.898 17.804 1.00 92.19 196 ALA A CA 1
ATOM 1426 C C . ALA A 1 196 ? 4.203 -2.542 19.202 1.00 92.19 196 ALA A C 1
ATOM 1428 O O . ALA A 1 196 ? 4.766 -3.612 19.394 1.00 92.19 196 ALA A O 1
ATOM 1429 N N . SER A 1 197 ? 3.480 -1.946 20.154 1.00 90.94 197 SER A N 1
ATOM 1430 C CA . SER A 1 197 ? 3.273 -2.462 21.517 1.00 90.94 197 SER A CA 1
ATOM 1431 C C . SER A 1 197 ? 2.491 -3.787 21.585 1.00 90.94 197 SER A C 1
ATOM 1433 O O . SER A 1 197 ? 2.255 -4.308 22.678 1.00 90.94 197 SER A O 1
ATOM 1435 N N . ARG A 1 198 ? 2.000 -4.305 20.450 1.00 93.75 198 ARG A N 1
ATOM 1436 C CA . ARG A 1 198 ? 1.305 -5.599 20.317 1.00 93.75 198 ARG A CA 1
ATOM 1437 C C . ARG A 1 198 ? 2.217 -6.723 19.834 1.00 93.75 198 ARG A C 1
ATOM 1439 O O . ARG A 1 198 ? 1.755 -7.855 19.685 1.00 93.75 198 ARG A O 1
ATOM 1446 N N . PHE A 1 199 ? 3.488 -6.417 19.619 1.00 93.44 199 PHE A N 1
ATOM 1447 C CA . PHE A 1 199 ? 4.517 -7.380 19.276 1.00 93.44 199 PHE A CA 1
ATOM 1448 C C . PHE A 1 199 ? 5.563 -7.435 20.381 1.00 93.44 199 PHE A C 1
ATOM 1450 O O . PHE A 1 199 ? 5.857 -6.437 21.042 1.00 93.44 199 PHE A O 1
ATOM 1457 N N . SER A 1 200 ? 6.130 -8.617 20.573 1.00 93.31 200 SER A N 1
ATOM 1458 C CA . SER A 1 200 ? 7.380 -8.775 21.300 1.00 93.31 200 SER A CA 1
ATOM 1459 C C . SER A 1 200 ? 8.545 -8.195 20.495 1.00 93.31 200 SER A C 1
ATOM 1461 O O . SER A 1 200 ? 8.494 -8.079 19.269 1.00 93.31 200 SER A O 1
ATOM 1463 N N . GLU A 1 201 ? 9.636 -7.870 21.185 1.00 91.50 201 GLU A N 1
ATOM 1464 C CA . GLU A 1 201 ? 10.874 -7.436 20.533 1.00 91.50 201 GLU A CA 1
ATOM 1465 C C . GLU A 1 201 ? 11.410 -8.505 19.565 1.00 91.50 201 GLU A C 1
ATOM 1467 O O . GLU A 1 201 ? 11.896 -8.172 18.488 1.00 91.50 201 GLU A O 1
ATOM 1472 N N . ALA A 1 202 ? 11.244 -9.788 19.908 1.00 93.44 202 ALA A N 1
ATOM 1473 C CA . ALA A 1 202 ? 11.629 -10.909 19.056 1.00 93.44 202 ALA A CA 1
ATOM 1474 C C . ALA A 1 202 ? 10.842 -10.937 17.736 1.00 93.44 202 ALA A C 1
ATOM 1476 O O . ALA A 1 202 ? 11.456 -11.069 16.684 1.00 93.44 202 ALA A O 1
ATOM 1477 N N . GLU A 1 203 ? 9.517 -10.746 17.772 1.00 93.50 203 GLU A N 1
ATOM 1478 C CA . GLU A 1 203 ? 8.684 -10.697 16.559 1.00 93.50 203 GLU A CA 1
ATOM 1479 C C . GLU A 1 203 ? 9.050 -9.508 15.659 1.00 93.50 203 GLU A C 1
ATOM 1481 O O . GLU A 1 203 ? 9.125 -9.647 14.438 1.00 93.50 203 GLU A O 1
ATOM 1486 N N . LEU A 1 204 ? 9.298 -8.332 16.248 1.00 89.31 204 LEU A N 1
ATOM 1487 C CA . LEU A 1 204 ? 9.722 -7.150 15.490 1.00 89.31 204 LEU A CA 1
ATOM 1488 C C . LEU A 1 204 ? 11.089 -7.373 14.842 1.00 89.31 204 LEU A C 1
ATOM 1490 O O . LEU A 1 204 ? 11.266 -7.073 13.662 1.00 89.31 204 LEU A O 1
ATOM 1494 N N . LYS A 1 205 ? 12.034 -7.931 15.604 1.00 89.19 205 LYS A N 1
ATOM 1495 C CA . LYS A 1 205 ? 13.373 -8.252 15.120 1.00 89.19 205 LYS A CA 1
ATOM 1496 C C . LYS A 1 205 ? 13.315 -9.266 13.982 1.00 89.19 205 LYS A C 1
ATOM 1498 O O . LYS A 1 205 ? 13.866 -8.999 12.918 1.00 89.19 205 LYS A O 1
ATOM 1503 N N . GLU A 1 206 ? 12.589 -10.367 14.169 1.00 89.88 206 GLU A N 1
ATOM 1504 C CA . GLU A 1 206 ? 12.395 -11.406 13.155 1.00 89.88 206 GLU A CA 1
ATOM 1505 C C . GLU A 1 206 ? 11.821 -10.826 11.858 1.00 89.88 206 GLU A C 1
ATOM 1507 O O . GLU A 1 206 ? 12.320 -11.130 10.777 1.00 89.88 206 GLU A O 1
ATOM 1512 N N . PHE A 1 207 ? 10.830 -9.933 11.948 1.00 87.44 207 PHE A N 1
ATOM 1513 C CA . PHE A 1 207 ? 10.278 -9.268 10.769 1.00 87.44 207 PHE A CA 1
ATOM 1514 C C . PHE A 1 207 ? 11.310 -8.383 10.054 1.00 87.44 207 PHE A C 1
ATOM 1516 O O . PHE A 1 207 ? 11.412 -8.429 8.829 1.00 87.44 207 PHE A O 1
ATOM 1523 N N . THR A 1 208 ? 12.087 -7.587 10.796 1.00 79.38 208 THR A N 1
ATOM 1524 C CA . THR A 1 208 ? 13.091 -6.684 10.204 1.00 79.38 208 THR A CA 1
ATOM 1525 C C . THR A 1 208 ? 14.312 -7.408 9.644 1.00 79.38 208 THR A C 1
ATOM 1527 O O . THR A 1 208 ? 14.944 -6.920 8.708 1.00 79.38 208 THR A O 1
ATOM 1530 N N . GLU A 1 209 ? 14.651 -8.564 10.211 1.00 81.31 209 GLU A N 1
ATOM 1531 C CA . GLU A 1 209 ? 15.842 -9.327 9.845 1.00 81.31 209 GLU A CA 1
ATOM 1532 C C . GLU A 1 209 ? 15.560 -10.420 8.813 1.00 81.31 209 GLU A C 1
ATOM 1534 O O . GLU A 1 209 ? 16.518 -10.938 8.242 1.00 81.31 209 GLU A O 1
ATOM 1539 N N . ARG A 1 210 ? 14.287 -10.719 8.520 1.00 71.75 210 ARG A N 1
ATOM 1540 C CA . ARG A 1 210 ? 13.866 -11.759 7.571 1.00 71.75 210 ARG A CA 1
ATOM 1541 C C . ARG A 1 210 ? 14.534 -11.586 6.201 1.00 71.75 210 ARG A C 1
ATOM 1543 O O . ARG A 1 210 ? 14.333 -10.563 5.549 1.00 71.75 210 ARG A O 1
ATOM 1550 N N . ASP A 1 211 ? 15.336 -12.572 5.801 1.00 54.62 211 ASP A N 1
ATOM 1551 C CA . ASP A 1 211 ? 16.034 -12.649 4.504 1.00 54.62 211 ASP A CA 1
ATOM 1552 C C . ASP A 1 211 ? 15.105 -13.007 3.325 1.00 54.62 211 ASP A C 1
ATOM 1554 O O . ASP A 1 211 ? 14.134 -13.772 3.532 1.00 54.62 211 ASP A O 1
#

Radius of gyration: 18.98 Å; chains: 1; bounding box: 52×34×54 Å

pLDDT: mean 90.39, std 9.46, range [44.16, 98.75]

Organism: Cafeteria roenbergensis (NCBI:txid33653)

Secondary structure (DSSP, 8-state):
-PPPPPPHHHHHHHHHTT-EEEE-SSS-HHHHHHHHHTT--TTSEEPBPTTSPBPTTSPEEEETTS-HHHHHHHHHTT--SS-EEEETTEEEESPPPHHHHHHHHHHHHHHHHHHHHTTEEEEE-TT-HHHHHHHHHHGGGGGGSEEEETTT-HHHHHHTT--SSSEEEETT-STTS--EEEES---HHHHHHHHGGGS-HHHHHHHHH--

Sequence (211 aa):
MASEPLNDKELDRLAAFGTILFGRKSGCDESATMRAMLRVPSEGGASAAADGTAREDGPFFIACDGSEEEQSVCKQAGITETPVTVVAGVGYLGAQSAKAIRAAIALPDFVSEGLKRAEATLYGSESCSWTVRQKTVFGPAFETVNYVECNREPGKCSAAGVSSVPAWHLAKAGPDGTPRKLVGFQPLPALLQATASRFSEAELKEFTERD

Foldseek 3Di:
DQFDADDPVLQVLQLLLQKEKEAALDDDVQSVSQCVSQQHDSLWAAHADPVRHGDNSGYTYQHCPDDPVSVVVCVVVVPPADTWMQGLNDTDHTRDHPQRSVLQSCLLLVLLVLLVLLVKEWEAAPPDPQQVSLCSSSRPSSVSHHYDHCVVCVVVCVVVVNPAPGKMWRQQQDLVGHIDIDHTHDHSVRSCVSRVSSDDPVVVCCSVVPD